Protein AF-A0A2S9XJJ0-F1 (afdb_monomer_lite)

Radius of gyration: 21.04 Å; chains: 1; bounding box: 59×45×60 Å

Structure (mmCIF, N/CA/C/O backbone):
data_AF-A0A2S9XJJ0-F1
#
_entry.id   AF-A0A2S9XJJ0-F1
#
loop_
_atom_site.group_PDB
_atom_site.id
_atom_site.type_symbol
_atom_site.label_atom_id
_atom_site.label_alt_id
_atom_site.label_comp_id
_atom_site.label_asym_id
_atom_site.label_entity_id
_atom_site.label_seq_id
_atom_site.pdbx_PDB_ins_code
_atom_site.Cartn_x
_atom_site.Cartn_y
_atom_site.Cartn_z
_atom_site.occupancy
_atom_site.B_iso_or_equiv
_atom_site.auth_seq_id
_atom_site.auth_comp_id
_atom_site.auth_asym_id
_atom_site.auth_atom_id
_atom_site.pdbx_PDB_model_num
ATOM 1 N N . MET A 1 1 ? -28.220 12.378 13.782 1.00 55.22 1 MET A N 1
ATOM 2 C CA . MET A 1 1 ? -27.230 12.550 12.705 1.00 55.22 1 MET A CA 1
ATOM 3 C C . MET A 1 1 ? -26.239 11.434 12.884 1.00 55.22 1 MET A C 1
ATOM 5 O O . MET A 1 1 ? -25.647 11.366 13.960 1.00 55.22 1 MET A O 1
ATOM 9 N N . ASP A 1 2 ? -26.144 10.544 11.904 1.00 62.94 2 ASP A N 1
ATOM 10 C CA . ASP A 1 2 ? -25.143 9.485 11.936 1.00 62.94 2 ASP A CA 1
ATOM 11 C C . ASP A 1 2 ? -23.745 10.112 11.888 1.00 62.94 2 ASP A C 1
ATOM 13 O O . ASP A 1 2 ? -23.554 11.139 11.226 1.00 62.94 2 ASP A O 1
ATOM 17 N N . PRO A 1 3 ? -22.780 9.586 12.660 1.00 75.25 3 PRO A N 1
ATOM 18 C CA . PRO A 1 3 ? -21.419 10.101 12.631 1.00 75.25 3 PRO A CA 1
ATOM 19 C C . PRO A 1 3 ? -20.841 9.961 11.217 1.00 75.25 3 PRO A C 1
ATOM 21 O O . PRO A 1 3 ? -21.074 8.952 10.552 1.00 75.25 3 PRO A O 1
ATOM 24 N N . SER A 1 4 ? -20.064 10.955 10.765 1.00 84.12 4 SER A N 1
ATOM 25 C CA . SER A 1 4 ? -19.348 10.844 9.488 1.00 84.12 4 SER A CA 1
ATOM 26 C C . SER A 1 4 ? -18.431 9.616 9.499 1.00 84.12 4 SER A C 1
ATOM 28 O O . SER A 1 4 ? -17.911 9.225 10.553 1.00 84.12 4 SER A O 1
ATOM 30 N N . ILE A 1 5 ? -18.192 9.012 8.332 1.00 82.00 5 ILE A N 1
ATOM 31 C CA . ILE A 1 5 ? -17.265 7.877 8.232 1.00 82.00 5 ILE A CA 1
ATOM 32 C C . ILE A 1 5 ? -15.858 8.267 8.700 1.00 82.00 5 ILE A C 1
ATOM 34 O O . ILE A 1 5 ? -15.231 7.514 9.434 1.00 82.00 5 ILE A O 1
ATOM 38 N N . THR A 1 6 ? -15.411 9.490 8.404 1.00 82.38 6 THR A N 1
ATOM 39 C CA . THR A 1 6 ? -14.119 10.019 8.860 1.00 82.38 6 THR A CA 1
ATOM 40 C C . THR A 1 6 ? -14.044 10.058 10.382 1.00 82.38 6 THR A C 1
ATOM 42 O O . THR A 1 6 ? -13.075 9.588 10.971 1.00 82.38 6 THR A O 1
ATOM 45 N N . SER A 1 7 ? -15.118 10.487 11.057 1.00 82.38 7 SER A N 1
ATOM 46 C CA . SER A 1 7 ? -15.201 10.414 12.517 1.00 82.38 7 SER A CA 1
ATOM 47 C C . SER A 1 7 ? -15.236 8.975 13.030 1.00 82.38 7 SER A C 1
ATOM 49 O O . SER A 1 7 ? -14.777 8.737 14.144 1.00 82.38 7 SER A O 1
ATOM 51 N N . THR A 1 8 ? -15.810 8.037 12.279 1.00 82.62 8 THR A N 1
ATOM 52 C CA . THR A 1 8 ? -15.882 6.620 12.664 1.00 82.62 8 THR A CA 1
ATOM 53 C C . THR A 1 8 ? -14.502 5.970 12.580 1.00 82.62 8 THR A C 1
ATOM 55 O O . THR A 1 8 ? -14.069 5.352 13.551 1.00 82.62 8 THR A O 1
ATOM 58 N N . VAL A 1 9 ? -13.768 6.207 11.489 1.00 81.19 9 VAL A N 1
ATOM 59 C CA . VAL A 1 9 ? -12.374 5.772 11.308 1.00 81.19 9 VAL A CA 1
ATOM 60 C C . VAL A 1 9 ? -11.488 6.356 12.408 1.00 81.19 9 VAL A C 1
ATOM 62 O O . VAL A 1 9 ? -10.835 5.610 13.134 1.00 81.19 9 VAL A O 1
ATOM 65 N N . VAL A 1 10 ? -11.540 7.674 12.622 1.00 83.19 10 VAL A N 1
ATOM 66 C CA . VAL A 1 10 ? -10.747 8.359 13.656 1.00 83.19 10 VAL A CA 1
ATOM 67 C C . VAL A 1 10 ? -11.062 7.843 15.067 1.00 83.19 10 VAL A C 1
ATOM 69 O O . VAL A 1 10 ? -10.158 7.698 15.883 1.00 83.19 10 VAL A O 1
ATOM 72 N N . ARG A 1 11 ? -12.323 7.504 15.371 1.00 82.81 11 ARG A N 1
ATOM 73 C CA . ARG A 1 11 ? -12.711 6.909 16.667 1.00 82.81 11 ARG A CA 1
ATOM 74 C C . ARG A 1 11 ? -12.303 5.446 16.818 1.00 82.81 11 ARG A C 1
ATOM 76 O O . ARG A 1 11 ? -12.185 4.962 17.944 1.00 82.81 11 ARG A O 1
ATOM 83 N N . ALA A 1 12 ? -12.139 4.721 15.715 1.00 79.19 12 ALA A N 1
ATOM 84 C CA . ALA A 1 12 ? -11.646 3.352 15.755 1.00 79.19 12 ALA A CA 1
ATOM 85 C C . ALA A 1 12 ? -10.157 3.312 16.127 1.00 79.19 12 ALA A C 1
ATOM 87 O O . ALA A 1 12 ? -9.719 2.358 16.781 1.00 79.19 12 ALA A O 1
ATOM 88 N N . LEU A 1 13 ? -9.410 4.371 15.790 1.00 77.44 13 LEU A N 1
ATOM 89 C CA . LEU A 1 13 ? -8.013 4.523 16.175 1.00 77.44 13 LEU A CA 1
ATOM 90 C C . LEU A 1 13 ? -7.843 4.514 17.704 1.00 77.44 13 LEU A C 1
ATOM 92 O O . LEU A 1 13 ? -8.752 4.853 18.467 1.00 77.44 13 LEU A O 1
ATOM 96 N N . PRO A 1 14 ? -6.676 4.077 18.193 1.00 66.44 14 PRO A N 1
ATOM 97 C CA . PRO A 1 14 ? -6.354 4.107 19.612 1.00 66.44 14 PRO A CA 1
ATOM 98 C C . PRO A 1 14 ? -6.180 5.556 20.088 1.00 66.44 14 PRO A C 1
ATOM 100 O O . PRO A 1 14 ? -5.072 6.085 20.124 1.00 66.44 14 PRO A O 1
ATOM 103 N N . THR A 1 15 ? -7.270 6.211 20.474 1.00 65.69 15 THR A N 1
ATOM 104 C CA . THR A 1 15 ? -7.207 7.479 21.205 1.00 65.69 15 THR A CA 1
ATOM 105 C C . THR A 1 15 ? -6.886 7.223 22.679 1.00 65.69 15 THR A C 1
ATOM 107 O O . THR A 1 15 ? -7.148 6.142 23.206 1.00 65.69 15 THR A O 1
ATOM 110 N N . GLN A 1 16 ? -6.269 8.210 23.335 1.00 54.41 16 GLN A N 1
ATOM 111 C CA . GLN A 1 16 ? -5.606 8.141 24.649 1.00 54.41 16 GLN A CA 1
ATOM 112 C C . GLN A 1 16 ? -6.505 7.836 25.869 1.00 54.41 16 GLN A C 1
ATOM 114 O O . GLN A 1 16 ? -6.141 8.183 26.994 1.00 54.41 16 GLN A O 1
ATOM 119 N N . ASP A 1 17 ? -7.651 7.176 25.706 1.00 54.59 17 ASP A N 1
ATOM 120 C CA . ASP A 1 17 ? -8.543 6.819 26.811 1.00 54.59 17 ASP A CA 1
ATOM 121 C C . ASP A 1 17 ? -7.920 5.695 27.664 1.00 54.59 17 ASP A C 1
ATOM 123 O O . ASP A 1 17 ? -8.281 4.523 27.576 1.00 54.59 17 ASP A O 1
ATOM 127 N N . GLY A 1 18 ? -6.934 6.055 28.493 1.00 53.16 18 GLY A N 1
ATOM 128 C CA . GLY A 1 18 ? -6.422 5.234 29.592 1.00 53.16 18 GLY A CA 1
ATOM 129 C C . GLY A 1 18 ? -4.906 5.035 29.667 1.00 53.16 18 GLY A C 1
ATOM 130 O O . GLY A 1 18 ? -4.438 4.520 30.682 1.00 53.16 18 GLY A O 1
ATOM 131 N N . VAL A 1 19 ? -4.119 5.441 28.664 1.00 52.94 19 VAL A N 1
ATOM 132 C CA . VAL A 1 19 ? -2.650 5.294 28.686 1.00 52.94 19 VAL A CA 1
ATOM 133 C C . VAL A 1 19 ? -1.990 6.608 28.271 1.00 52.94 19 VAL A C 1
ATOM 135 O O . VAL A 1 19 ? -2.164 7.069 27.148 1.00 52.94 19 VAL A O 1
ATOM 138 N N . ASP A 1 20 ? -1.228 7.201 29.193 1.00 49.78 20 ASP A N 1
ATOM 139 C CA . ASP A 1 20 ? -0.466 8.438 28.989 1.00 49.78 20 ASP A CA 1
ATOM 140 C C . ASP A 1 20 ? 0.668 8.186 27.974 1.00 49.78 20 ASP A C 1
ATOM 142 O O . ASP A 1 20 ? 1.709 7.606 28.302 1.00 49.78 20 ASP A O 1
ATOM 146 N N . LEU A 1 21 ? 0.412 8.519 26.705 1.00 50.38 21 LEU A N 1
ATOM 147 C CA . LEU A 1 21 ? 1.302 8.269 25.562 1.00 50.38 21 LEU A CA 1
ATOM 148 C C . LEU A 1 21 ? 2.054 9.532 25.101 1.00 50.38 21 LEU A C 1
ATOM 150 O O . LEU A 1 21 ? 2.675 9.520 24.041 1.00 50.38 21 LEU A O 1
ATOM 154 N N . GLY A 1 22 ? 2.047 10.605 25.899 1.00 55.91 22 GLY A N 1
ATOM 155 C CA . GLY A 1 22 ? 2.640 11.895 25.532 1.00 55.91 22 GLY A CA 1
ATOM 156 C C . GLY A 1 22 ? 1.607 12.883 24.970 1.00 55.91 22 GLY A C 1
ATOM 157 O O . GLY A 1 22 ? 0.408 12.643 25.116 1.00 55.91 22 GLY A O 1
ATOM 158 N N . PRO A 1 23 ? 2.033 14.019 24.381 1.00 54.19 23 PRO A N 1
ATOM 159 C CA . PRO A 1 23 ? 1.109 15.028 23.861 1.00 54.19 23 PRO A CA 1
ATOM 160 C C . PRO A 1 23 ? 0.155 14.377 22.856 1.00 54.19 23 PRO A C 1
ATOM 162 O O . PRO A 1 23 ? 0.606 13.689 21.943 1.00 54.19 23 PRO A O 1
ATOM 165 N N . GLY A 1 24 ? -1.152 14.534 23.091 1.00 57.81 24 GLY A N 1
ATOM 166 C CA . GLY A 1 24 ? -2.202 13.922 22.282 1.00 57.81 24 GLY A CA 1
ATOM 167 C C . GLY A 1 24 ? -1.959 14.166 20.800 1.00 57.81 24 GLY A C 1
ATOM 168 O O . GLY A 1 24 ? -1.762 15.308 20.392 1.00 57.81 24 GLY A O 1
ATOM 169 N N . VAL A 1 25 ? -1.929 13.086 20.018 1.00 65.44 25 VAL A N 1
ATOM 170 C CA . VAL A 1 25 ? -1.905 13.180 18.558 1.00 65.44 25 VAL A CA 1
ATOM 171 C C . VAL A 1 25 ? -3.193 13.885 18.156 1.00 65.44 25 VAL A C 1
ATOM 173 O O . VAL A 1 25 ? -4.282 13.380 18.439 1.00 65.44 25 VAL A O 1
ATOM 176 N N . ASP A 1 26 ? -3.066 15.072 17.574 1.00 75.06 26 ASP A N 1
ATOM 177 C CA . ASP A 1 26 ? -4.207 15.782 17.019 1.00 75.06 26 ASP A CA 1
ATOM 178 C C . ASP A 1 26 ? -4.667 15.032 15.768 1.00 75.06 26 ASP A C 1
ATOM 180 O O . ASP A 1 26 ? -3.933 14.921 14.791 1.00 75.06 26 ASP A O 1
ATOM 184 N N . LEU A 1 27 ? -5.866 14.452 15.831 1.00 84.88 27 LEU A N 1
ATOM 185 C CA . LEU A 1 27 ? -6.451 13.698 14.723 1.00 84.88 27 LEU A CA 1
ATOM 186 C C . LEU A 1 27 ? -7.314 14.586 13.813 1.00 84.88 27 LEU A C 1
ATOM 188 O O . LEU A 1 27 ? -7.976 14.059 12.921 1.00 84.88 27 LEU A O 1
ATOM 192 N N . ALA A 1 28 ? -7.345 15.906 14.038 1.00 87.94 28 ALA A N 1
ATOM 193 C CA . ALA A 1 28 ? -8.049 16.840 13.163 1.00 87.94 28 ALA A CA 1
ATOM 194 C C . ALA A 1 28 ? -7.438 16.866 11.754 1.00 87.94 28 ALA A C 1
ATOM 196 O O . ALA A 1 28 ? -8.179 16.774 10.785 1.00 87.94 28 ALA A O 1
ATOM 197 N N . GLU A 1 29 ? -6.107 16.886 11.651 1.00 88.62 29 GLU A N 1
ATOM 198 C CA . GLU A 1 29 ? -5.389 16.850 10.369 1.00 88.62 29 GLU A CA 1
ATOM 199 C C . GLU A 1 29 ? -5.726 15.579 9.577 1.00 88.62 29 GLU A C 1
ATOM 201 O O . GLU A 1 29 ? -6.213 15.663 8.456 1.00 88.62 29 GLU A O 1
ATOM 206 N N . LEU A 1 30 ? -5.634 14.406 10.218 1.00 89.56 30 LEU A N 1
ATOM 207 C CA . LEU A 1 30 ? -6.030 13.133 9.605 1.00 89.56 30 LEU A CA 1
ATOM 208 C C . LEU A 1 30 ? -7.500 13.127 9.162 1.00 89.56 30 LEU A C 1
ATOM 210 O O . LEU A 1 30 ? -7.857 12.533 8.146 1.00 89.56 30 LEU A O 1
ATOM 214 N N . LYS A 1 31 ? -8.390 13.748 9.943 1.00 91.00 31 LYS A N 1
ATOM 215 C CA . LYS A 1 31 ? -9.805 13.841 9.579 1.00 91.00 31 LYS A CA 1
ATOM 216 C C . LYS A 1 31 ? -9.982 14.662 8.301 1.00 91.00 31 LYS A C 1
ATOM 218 O O . LYS A 1 31 ? -10.757 14.244 7.445 1.00 91.00 31 LYS A O 1
ATOM 223 N N . ASP A 1 32 ? -9.294 15.793 8.197 1.00 92.31 32 ASP A N 1
ATOM 224 C CA . ASP A 1 32 ? -9.368 16.686 7.043 1.00 92.31 32 ASP A CA 1
ATOM 225 C C . ASP A 1 32 ? -8.759 16.025 5.793 1.00 92.31 32 ASP A C 1
ATOM 227 O O . ASP A 1 32 ? -9.371 16.071 4.726 1.00 92.31 32 ASP A O 1
ATOM 231 N N . GLU A 1 33 ? -7.630 15.320 5.932 1.00 93.44 33 GLU A N 1
ATOM 232 C CA . GLU A 1 33 ? -7.026 14.506 4.864 1.00 93.44 33 GLU A CA 1
ATOM 233 C C . GLU A 1 33 ? -7.997 13.436 4.347 1.00 93.44 33 GLU A C 1
ATOM 235 O O . GLU A 1 33 ? -8.258 13.351 3.147 1.00 93.44 33 GLU A O 1
ATOM 240 N N . LEU A 1 34 ? -8.611 12.659 5.249 1.00 95.06 34 LEU A N 1
ATOM 241 C CA . LEU A 1 34 ? -9.586 11.631 4.869 1.00 95.06 34 LEU A CA 1
ATOM 242 C C . LEU A 1 34 ? -10.828 12.220 4.183 1.00 95.06 34 LEU A C 1
ATOM 244 O O . LEU A 1 34 ? -11.434 11.552 3.347 1.00 95.06 34 LEU A O 1
ATOM 248 N N . GLU A 1 35 ? -11.228 13.449 4.521 1.00 94.25 35 GLU A N 1
ATOM 249 C CA . GLU A 1 35 ? -12.311 14.147 3.820 1.00 94.25 35 GLU A CA 1
ATOM 250 C C . GLU A 1 35 ? -11.906 14.528 2.388 1.00 94.25 35 GLU A C 1
ATOM 252 O O . GLU A 1 35 ? -12.707 14.330 1.474 1.00 94.25 35 GLU A O 1
ATOM 257 N N . GLN A 1 36 ? -10.676 15.002 2.159 1.00 96.31 36 GLN A N 1
ATOM 258 C CA . GLN A 1 36 ? -10.186 15.287 0.802 1.00 96.31 36 GLN A CA 1
ATOM 259 C C . GLN A 1 36 ? -10.060 14.014 -0.043 1.00 96.31 36 GLN A C 1
ATOM 261 O O . GLN A 1 36 ? -10.536 13.971 -1.177 1.00 96.31 36 GLN A O 1
ATOM 266 N N . VAL A 1 37 ? -9.509 12.950 0.541 1.00 97.06 37 VAL A N 1
ATOM 267 C CA . VAL A 1 37 ? -9.416 11.621 -0.079 1.00 97.06 37 VAL A CA 1
ATOM 268 C C . VAL A 1 37 ? -10.806 11.094 -0.462 1.00 97.06 37 VAL A C 1
ATOM 270 O O . VAL A 1 37 ? -10.999 10.594 -1.568 1.00 97.06 37 VAL A O 1
ATOM 273 N N . ALA A 1 38 ? -11.808 11.260 0.408 1.00 95.12 38 ALA A N 1
ATOM 274 C CA . ALA A 1 38 ? -13.189 10.875 0.113 1.00 95.12 38 ALA A CA 1
ATOM 275 C C . ALA A 1 38 ? -13.789 11.658 -1.068 1.00 95.12 38 ALA A C 1
ATOM 277 O O . ALA A 1 38 ? -14.522 11.087 -1.878 1.00 95.12 38 ALA A O 1
ATOM 278 N N . ILE A 1 39 ? -13.490 12.959 -1.166 1.00 95.31 39 ILE A N 1
ATOM 279 C CA . ILE A 1 39 ? -13.951 13.819 -2.264 1.00 95.31 39 ILE A CA 1
ATOM 280 C C . ILE A 1 39 ? -13.359 13.349 -3.595 1.00 95.31 39 ILE A C 1
ATOM 282 O O . ILE A 1 39 ? -14.099 13.212 -4.568 1.00 95.31 39 ILE A O 1
ATOM 286 N N . GLU A 1 40 ? -12.056 13.068 -3.645 1.00 97.75 40 GLU A N 1
ATOM 287 C CA . GLU A 1 40 ? -11.413 12.596 -4.874 1.00 97.75 40 GLU A CA 1
ATOM 288 C C . GLU A 1 40 ? -11.847 11.178 -5.261 1.00 97.75 40 GLU A C 1
ATOM 290 O O . GLU A 1 40 ? -12.091 10.927 -6.441 1.00 97.75 40 GLU A O 1
ATOM 295 N N . ALA A 1 41 ? -12.035 10.272 -4.292 1.00 96.88 41 ALA A N 1
ATOM 296 C CA . ALA A 1 41 ? -12.596 8.942 -4.548 1.00 96.88 41 ALA A CA 1
ATOM 297 C C . ALA A 1 41 ? -13.997 9.037 -5.176 1.00 96.88 41 ALA A C 1
ATOM 299 O O . ALA A 1 41 ? -14.303 8.338 -6.146 1.00 96.88 41 ALA A O 1
ATOM 300 N N . LEU A 1 42 ? -14.840 9.942 -4.662 1.00 94.44 42 LEU A N 1
ATOM 301 C CA . LEU A 1 42 ? -16.160 10.192 -5.231 1.00 94.44 42 LEU A CA 1
ATOM 302 C C . LEU A 1 42 ? -16.070 10.806 -6.638 1.00 94.44 42 LEU A C 1
ATOM 304 O O . LEU A 1 42 ? -16.801 10.371 -7.525 1.00 94.44 42 LEU A O 1
ATOM 308 N N . ASP A 1 43 ? -15.173 11.770 -6.876 1.00 95.31 43 ASP A N 1
ATOM 309 C CA . ASP A 1 43 ? -14.981 12.369 -8.208 1.00 95.31 43 ASP A CA 1
ATOM 310 C C . ASP A 1 43 ? -14.501 11.331 -9.239 1.00 95.31 43 ASP A C 1
ATOM 312 O O . ASP A 1 43 ? -15.042 11.259 -10.346 1.00 95.31 43 ASP A O 1
ATOM 316 N N . ALA A 1 44 ? -13.548 10.468 -8.874 1.00 96.12 44 ALA A N 1
ATOM 317 C CA . ALA A 1 44 ? -13.093 9.362 -9.718 1.00 96.12 44 ALA A CA 1
ATOM 318 C C . ALA A 1 44 ? -14.254 8.435 -10.101 1.00 96.12 44 ALA A C 1
ATOM 320 O O . ALA A 1 44 ? -14.495 8.182 -11.288 1.00 96.12 44 ALA A O 1
ATOM 321 N N . ARG A 1 45 ? -15.050 8.030 -9.107 1.00 92.81 45 ARG A N 1
ATOM 322 C CA . ARG A 1 45 ? -16.243 7.206 -9.301 1.00 92.81 45 ARG A CA 1
ATOM 323 C C . ARG A 1 45 ? -17.282 7.877 -10.202 1.00 92.81 45 ARG A C 1
ATOM 325 O O . ARG A 1 45 ? -17.782 7.242 -11.128 1.00 92.81 45 ARG A O 1
ATOM 332 N N . MET A 1 46 ? -17.593 9.157 -9.985 1.00 92.19 46 MET A N 1
ATOM 333 C CA . MET A 1 46 ? -18.540 9.917 -10.820 1.00 92.19 46 MET A CA 1
ATOM 334 C C . MET A 1 46 ? -18.078 10.027 -12.280 1.00 92.19 46 MET A C 1
ATOM 336 O O . MET A 1 46 ? -18.902 10.139 -13.190 1.00 92.19 46 MET A O 1
ATOM 340 N N . ARG A 1 47 ? -16.765 9.966 -12.520 1.00 94.88 47 ARG A N 1
ATOM 341 C CA . ARG A 1 47 ? -16.158 9.941 -13.858 1.00 94.88 47 ARG A CA 1
ATOM 342 C C . ARG A 1 47 ? -16.050 8.537 -14.456 1.00 94.88 47 ARG A C 1
ATOM 344 O O . ARG A 1 47 ? -15.593 8.416 -15.592 1.00 94.88 47 ARG A O 1
ATOM 351 N N . GLY A 1 48 ? -16.456 7.499 -13.724 1.00 94.25 48 GLY A N 1
ATOM 352 C CA . GLY A 1 48 ? -16.317 6.102 -14.135 1.00 94.25 48 GLY A CA 1
ATOM 353 C C . GLY A 1 48 ? -14.863 5.629 -14.189 1.00 94.25 48 GLY A C 1
ATOM 354 O O . GLY A 1 48 ? -14.544 4.748 -14.984 1.00 94.25 48 GLY A O 1
ATOM 355 N N . VAL A 1 49 ? -13.976 6.243 -13.400 1.00 97.19 49 VAL A N 1
ATOM 356 C CA . VAL A 1 49 ? -12.592 5.794 -13.218 1.00 97.19 49 VAL A CA 1
ATOM 357 C C . VAL A 1 49 ? -12.573 4.822 -12.041 1.00 97.19 49 VAL A C 1
ATOM 359 O O . VAL A 1 49 ? -13.055 5.156 -10.960 1.00 97.19 49 VAL A O 1
ATOM 362 N N . SER A 1 50 ? -12.050 3.618 -12.261 1.00 97.06 50 SER A N 1
ATOM 363 C CA . SER A 1 50 ? -11.896 2.607 -11.216 1.00 97.06 50 SER A CA 1
ATOM 364 C C . SER A 1 50 ? -10.847 3.033 -10.184 1.00 97.06 50 SER A C 1
ATOM 366 O O . SER A 1 50 ? -9.939 3.805 -10.503 1.00 97.06 50 SER A O 1
ATOM 368 N N . LEU A 1 51 ? -10.965 2.560 -8.938 1.00 97.88 51 LEU A N 1
ATOM 369 C CA . LEU A 1 51 ? -10.062 2.994 -7.865 1.00 97.88 51 LEU A CA 1
ATOM 370 C C . LEU A 1 51 ? -8.608 2.575 -8.110 1.00 97.88 51 LEU A C 1
ATOM 372 O O . LEU A 1 51 ? -7.718 3.384 -7.866 1.00 97.88 51 LEU A O 1
ATOM 376 N N . ASP A 1 52 ? -8.366 1.387 -8.674 1.00 98.31 52 ASP A N 1
ATOM 377 C CA . ASP A 1 52 ? -7.024 0.945 -9.080 1.00 98.31 52 ASP A CA 1
ATOM 378 C C . ASP A 1 52 ? -6.380 1.882 -10.109 1.00 98.31 52 ASP A C 1
ATOM 380 O O . ASP A 1 52 ? -5.174 2.076 -10.079 1.00 98.31 52 ASP A O 1
ATOM 384 N N . ALA A 1 53 ? -7.157 2.512 -10.993 1.00 98.38 53 ALA A N 1
ATOM 385 C CA . ALA A 1 53 ? -6.637 3.503 -11.929 1.00 98.38 53 ALA A CA 1
ATOM 386 C C . ALA A 1 53 ? -6.498 4.892 -11.285 1.00 98.38 53 ALA A C 1
ATOM 388 O O . ALA A 1 53 ? -5.528 5.604 -11.550 1.00 98.38 53 ALA A O 1
ATOM 389 N N . ALA A 1 54 ? -7.460 5.285 -10.446 1.00 98.38 54 ALA A N 1
ATOM 390 C CA . ALA A 1 54 ? -7.527 6.613 -9.840 1.00 98.38 54 ALA A CA 1
ATOM 391 C C . ALA A 1 54 ? -6.345 6.899 -8.902 1.00 98.38 54 ALA A C 1
ATOM 393 O O . ALA A 1 54 ? -5.819 8.008 -8.914 1.00 98.38 54 ALA A O 1
ATOM 394 N N . VAL A 1 55 ? -5.882 5.898 -8.147 1.00 98.12 55 VAL A N 1
ATOM 395 C CA . VAL A 1 55 ? -4.733 6.027 -7.228 1.00 98.12 55 VAL A CA 1
ATOM 396 C C . VAL A 1 55 ? -3.378 6.209 -7.927 1.00 98.12 55 VAL A C 1
ATOM 398 O O . VAL A 1 55 ? -2.383 6.467 -7.259 1.00 98.12 55 VAL A O 1
ATOM 401 N N . HIS A 1 56 ? -3.326 6.114 -9.262 1.00 97.38 56 HIS A N 1
ATOM 402 C CA . HIS A 1 56 ? -2.131 6.379 -10.082 1.00 97.38 56 HIS A CA 1
ATOM 403 C C . HIS A 1 56 ? -2.292 7.591 -11.009 1.00 97.38 56 HIS A C 1
ATOM 405 O O . HIS A 1 56 ? -1.434 7.843 -11.859 1.00 97.38 56 HIS A O 1
ATOM 411 N N . ASP A 1 57 ? -3.403 8.317 -10.907 1.00 97.69 57 ASP A N 1
ATOM 412 C CA . ASP A 1 57 ? -3.754 9.393 -11.825 1.00 97.69 57 ASP A CA 1
ATOM 413 C C . ASP A 1 57 ? -3.513 10.757 -11.172 1.00 97.69 57 ASP A C 1
ATOM 415 O O . ASP A 1 57 ? -4.131 11.106 -10.171 1.00 97.69 57 ASP A O 1
ATOM 419 N N . GLU A 1 58 ? -2.646 11.569 -11.782 1.00 96.25 58 GLU A N 1
ATOM 420 C CA . GLU A 1 58 ? -2.268 12.908 -11.297 1.00 96.25 58 GLU A CA 1
ATOM 421 C C . GLU A 1 58 ? -3.459 13.876 -11.150 1.00 96.25 58 GLU A C 1
ATOM 423 O O . GLU A 1 58 ? -3.331 14.933 -10.531 1.00 96.25 58 GLU A O 1
ATOM 428 N N . ARG A 1 59 ? -4.627 13.543 -11.719 1.00 97.88 59 ARG A N 1
ATOM 429 C CA . ARG A 1 59 ? -5.878 14.285 -11.508 1.00 97.88 59 ARG A CA 1
ATOM 430 C C . ARG A 1 59 ? -6.447 14.118 -10.094 1.00 97.88 59 ARG A C 1
ATOM 432 O O . ARG A 1 59 ? -7.256 14.959 -9.710 1.00 97.88 59 ARG A O 1
ATOM 439 N N . PHE A 1 60 ? -6.037 13.081 -9.361 1.00 98.00 60 PHE A N 1
ATOM 440 C CA . PHE A 1 60 ? -6.462 12.766 -7.993 1.00 98.00 60 PHE A CA 1
ATOM 441 C C . PHE A 1 60 ? -5.244 12.712 -7.046 1.00 98.00 60 PHE A C 1
ATOM 443 O O . PHE A 1 60 ? -4.858 11.645 -6.562 1.00 98.00 60 PHE A O 1
ATOM 450 N N . PRO A 1 61 ? -4.567 13.851 -6.812 1.00 97.00 61 PRO A N 1
ATOM 451 C CA . PRO A 1 61 ? -3.318 13.884 -6.056 1.00 97.00 61 PRO A CA 1
ATOM 452 C C . PRO A 1 61 ? -3.457 13.404 -4.605 1.00 97.00 61 PRO A C 1
ATOM 454 O O . PRO A 1 61 ? -2.510 12.819 -4.087 1.00 97.00 61 PRO A O 1
ATOM 457 N N . GLN A 1 62 ? -4.602 13.617 -3.949 1.00 97.31 62 GLN A N 1
ATOM 458 C CA . GLN A 1 62 ? -4.820 13.140 -2.579 1.00 97.31 62 GLN A CA 1
ATOM 459 C C . GLN A 1 62 ? -4.972 11.617 -2.542 1.00 97.31 62 GLN A C 1
ATOM 461 O O . GLN A 1 62 ? -4.472 10.983 -1.616 1.00 97.31 62 GLN A O 1
ATOM 466 N N . LEU A 1 63 ? -5.604 11.012 -3.557 1.00 97.94 63 LEU A N 1
ATOM 467 C CA . LEU A 1 63 ? -5.638 9.550 -3.693 1.00 97.94 63 LEU A CA 1
ATOM 468 C C . LEU A 1 63 ? -4.242 8.971 -3.913 1.00 97.94 63 LEU A C 1
ATOM 470 O O . LEU A 1 63 ? -3.885 8.008 -3.238 1.00 97.94 63 LEU A O 1
ATOM 474 N N . VAL A 1 64 ? -3.460 9.567 -4.819 1.00 97.31 64 VAL A N 1
ATOM 475 C CA . VAL A 1 64 ? -2.078 9.142 -5.095 1.00 97.31 64 VAL A CA 1
ATOM 476 C C . VAL A 1 64 ? -1.239 9.211 -3.819 1.00 97.31 64 VAL A C 1
ATOM 478 O O . VAL A 1 64 ? -0.624 8.221 -3.423 1.00 97.31 64 VAL A O 1
ATOM 481 N N . GLU A 1 65 ? -1.257 10.352 -3.127 1.00 96.00 65 GLU A N 1
ATOM 482 C CA . GLU A 1 65 ? -0.490 10.554 -1.895 1.00 96.00 65 GLU A CA 1
ATOM 483 C C . GLU A 1 65 ? -0.914 9.579 -0.790 1.00 96.00 65 GLU A C 1
ATOM 485 O O . GLU A 1 65 ? -0.064 8.966 -0.141 1.00 96.00 65 GLU A O 1
ATOM 490 N N . PHE A 1 66 ? -2.219 9.378 -0.599 1.00 96.75 66 PHE A N 1
ATOM 491 C CA . PHE A 1 66 ? -2.742 8.445 0.396 1.00 96.75 66 PHE A CA 1
ATOM 492 C C . PHE A 1 66 ? -2.333 6.995 0.096 1.00 96.75 66 PHE A C 1
ATOM 494 O O . PHE A 1 66 ? -1.822 6.294 0.975 1.00 96.75 66 PHE A O 1
ATOM 501 N N . HIS A 1 67 ? -2.499 6.556 -1.151 1.00 97.44 67 HIS A N 1
ATOM 502 C CA . HIS A 1 67 ? -2.165 5.210 -1.616 1.00 97.44 67 HIS A CA 1
ATOM 503 C C . HIS A 1 67 ? -0.669 4.890 -1.471 1.00 97.44 67 HIS A C 1
ATOM 505 O O . HIS A 1 67 ? -0.278 3.834 -0.950 1.00 97.44 67 HIS A O 1
ATOM 511 N N . GLU A 1 68 ? 0.189 5.827 -1.882 1.00 96.06 68 GLU A N 1
ATOM 512 C CA . GLU A 1 68 ? 1.638 5.721 -1.728 1.00 96.06 68 GLU A CA 1
ATOM 513 C C . GLU A 1 68 ? 2.074 5.825 -0.260 1.00 96.06 68 GLU A C 1
ATOM 515 O O . GLU A 1 68 ? 2.980 5.108 0.179 1.00 96.06 68 GLU A O 1
ATOM 520 N N . GLY A 1 69 ? 1.406 6.672 0.523 1.00 96.06 69 GLY A N 1
ATOM 521 C CA . GLY A 1 69 ? 1.644 6.842 1.951 1.00 96.06 69 GLY A CA 1
ATOM 522 C C . GLY A 1 69 ? 1.358 5.567 2.743 1.00 96.06 69 GLY A C 1
ATOM 523 O O . GLY A 1 69 ? 2.177 5.164 3.573 1.00 96.06 69 GLY A O 1
ATOM 524 N N . LEU A 1 70 ? 0.253 4.873 2.448 1.00 96.50 70 LEU A N 1
ATOM 525 C CA . LEU A 1 70 ? -0.073 3.576 3.052 1.00 96.50 70 LEU A CA 1
ATOM 526 C C . LEU A 1 70 ? 0.945 2.495 2.677 1.00 96.50 70 LEU A C 1
ATOM 528 O O . LEU A 1 70 ? 1.390 1.730 3.542 1.00 96.50 70 LEU A O 1
ATOM 532 N N . ARG A 1 71 ? 1.367 2.465 1.408 1.00 96.06 71 ARG A N 1
ATOM 533 C CA . ARG A 1 71 ? 2.452 1.597 0.932 1.00 96.06 71 ARG A CA 1
ATOM 534 C C . ARG A 1 71 ? 3.732 1.851 1.723 1.00 96.06 71 ARG A C 1
ATOM 536 O O . ARG A 1 71 ? 4.360 0.910 2.211 1.00 96.06 71 ARG A O 1
ATOM 543 N N . ASP A 1 72 ? 4.128 3.110 1.875 1.00 96.94 72 ASP A N 1
ATOM 544 C CA . ASP A 1 72 ? 5.345 3.485 2.593 1.00 96.94 72 ASP A CA 1
ATOM 545 C C . ASP A 1 72 ? 5.263 3.206 4.089 1.00 96.94 72 ASP A C 1
ATOM 547 O O . ASP A 1 72 ? 6.248 2.746 4.675 1.00 96.94 72 ASP A O 1
ATOM 551 N N . ALA A 1 73 ? 4.089 3.381 4.698 1.00 95.50 73 ALA A N 1
ATOM 552 C CA . ALA A 1 73 ? 3.845 3.062 6.099 1.00 95.50 73 ALA A CA 1
ATOM 553 C C . ALA A 1 73 ? 4.161 1.592 6.436 1.00 95.50 73 ALA A C 1
ATOM 555 O O . ALA A 1 73 ? 4.618 1.309 7.548 1.00 95.50 73 ALA A O 1
ATOM 556 N N . LEU A 1 74 ? 4.026 0.660 5.479 1.00 96.19 74 LEU A N 1
ATOM 557 C CA . LEU A 1 74 ? 4.460 -0.731 5.666 1.00 96.19 74 LEU A CA 1
ATOM 558 C C . LEU A 1 74 ? 5.967 -0.854 5.931 1.00 96.19 74 LEU A C 1
ATOM 560 O O . LEU A 1 74 ? 6.390 -1.763 6.646 1.00 96.19 74 LEU A O 1
ATOM 564 N N . LEU A 1 75 ? 6.780 0.042 5.370 1.00 96.56 75 LEU A N 1
ATOM 565 C CA . LEU A 1 75 ? 8.246 0.004 5.421 1.00 96.56 75 LEU A CA 1
ATOM 566 C C . LEU A 1 75 ? 8.843 0.980 6.450 1.00 96.56 75 LEU A C 1
ATOM 568 O O . LEU A 1 75 ? 10.056 0.955 6.697 1.00 96.56 75 LEU A O 1
ATOM 572 N N . VAL A 1 76 ? 8.014 1.816 7.083 1.00 96.50 76 VAL A N 1
ATOM 573 C CA . VAL A 1 76 ? 8.429 2.688 8.189 1.00 96.50 76 VAL A CA 1
ATOM 574 C C . VAL A 1 76 ? 8.802 1.846 9.411 1.00 96.50 76 VAL A C 1
ATOM 576 O O . VAL A 1 76 ? 8.061 0.970 9.853 1.00 96.50 76 VAL A O 1
ATOM 579 N N . GLU A 1 77 ? 9.961 2.141 10.005 1.00 95.69 77 GLU A N 1
ATOM 580 C CA . GLU A 1 77 ? 10.360 1.547 11.282 1.00 95.69 77 GLU A CA 1
ATOM 581 C C . GLU A 1 77 ? 9.372 1.914 12.390 1.00 95.69 77 GLU A C 1
ATOM 583 O O . GLU A 1 77 ? 9.196 3.093 12.700 1.00 95.69 77 GLU A O 1
ATOM 588 N N . ILE A 1 78 ? 8.829 0.913 13.080 1.00 93.56 78 ILE A N 1
ATOM 589 C CA . ILE A 1 78 ? 7.850 1.151 14.139 1.00 93.56 78 ILE A CA 1
ATOM 590 C C . ILE A 1 78 ? 8.532 1.884 15.312 1.00 93.56 78 ILE A C 1
ATOM 592 O O . ILE A 1 78 ? 9.494 1.354 15.904 1.00 93.56 78 ILE A O 1
ATOM 596 N N . PRO A 1 79 ? 8.048 3.088 15.690 1.00 91.44 79 PRO A N 1
ATOM 597 C CA . PRO A 1 79 ? 8.503 3.803 16.878 1.00 91.44 79 PRO A CA 1
ATOM 598 C C . PRO A 1 79 ? 8.444 2.911 18.119 1.00 91.44 79 PRO A C 1
ATOM 600 O O . PRO A 1 79 ? 7.528 2.105 18.270 1.00 91.44 79 PRO A O 1
ATOM 603 N N . ARG A 1 80 ? 9.422 3.031 19.026 1.00 87.69 80 ARG A N 1
ATOM 604 C CA . ARG A 1 80 ? 9.510 2.128 20.197 1.00 87.69 80 ARG A CA 1
ATOM 605 C C . ARG A 1 80 ? 8.270 2.230 21.081 1.00 87.69 80 ARG A C 1
ATOM 607 O O . ARG A 1 80 ? 7.878 1.262 21.719 1.00 87.69 80 ARG A O 1
ATOM 614 N N . GLU A 1 81 ? 7.677 3.409 21.081 1.00 82.88 81 GLU A N 1
ATOM 615 C CA . GLU A 1 81 ? 6.494 3.814 21.814 1.00 82.88 81 GLU A CA 1
ATOM 616 C C . GLU A 1 81 ? 5.240 3.092 21.296 1.00 82.88 81 GLU A C 1
ATOM 618 O O . GLU A 1 81 ? 4.353 2.777 22.085 1.00 82.88 81 GLU A O 1
ATOM 623 N N . LEU A 1 82 ? 5.203 2.758 20.000 1.00 86.19 82 LEU A N 1
ATOM 624 C CA . LEU A 1 82 ? 4.077 2.084 19.346 1.00 86.19 82 LEU A CA 1
ATOM 625 C C . LEU A 1 82 ? 4.215 0.556 19.318 1.00 86.19 82 LEU A C 1
ATOM 627 O O . LEU A 1 82 ? 3.222 -0.143 19.136 1.00 86.19 82 LEU A O 1
ATOM 631 N N . GLN A 1 83 ? 5.412 0.006 19.546 1.00 87.62 83 GLN A N 1
ATOM 632 C CA . GLN A 1 83 ? 5.632 -1.448 19.525 1.00 87.62 83 GLN A CA 1
ATOM 633 C C . GLN A 1 83 ? 4.716 -2.233 20.480 1.00 87.62 83 GLN A C 1
ATOM 635 O O . GLN A 1 83 ? 4.186 -3.254 20.048 1.00 87.62 83 GLN A O 1
ATOM 640 N N . PRO A 1 84 ? 4.458 -1.793 21.731 1.00 82.00 84 PRO A N 1
ATOM 641 C CA . PRO A 1 84 ? 3.526 -2.497 22.609 1.00 82.00 84 PRO A CA 1
ATOM 642 C C . PRO A 1 84 ? 2.100 -2.547 22.054 1.00 82.00 84 PRO A C 1
ATOM 644 O O . PRO A 1 84 ? 1.402 -3.527 22.281 1.00 82.00 84 PRO A O 1
ATOM 647 N N . TRP A 1 85 ? 1.679 -1.513 21.321 1.00 79.94 85 TRP A N 1
ATOM 648 C CA . TRP A 1 85 ? 0.360 -1.457 20.695 1.00 79.94 85 TRP A CA 1
ATOM 649 C C . TRP A 1 85 ? 0.271 -2.380 19.477 1.00 79.94 85 TRP A C 1
ATOM 651 O O . TRP A 1 85 ? -0.680 -3.147 19.349 1.00 79.94 85 TRP A O 1
ATOM 661 N N . VAL A 1 86 ? 1.309 -2.383 18.637 1.00 87.56 86 VAL A N 1
ATOM 662 C CA . VAL A 1 86 ? 1.412 -3.316 17.507 1.00 87.56 86 VAL A CA 1
ATOM 663 C C . VAL A 1 86 ? 1.425 -4.770 17.994 1.00 87.56 86 VAL A C 1
ATOM 665 O O . VAL A 1 86 ? 0.732 -5.606 17.421 1.00 87.56 86 VAL A O 1
ATOM 668 N N . ALA A 1 87 ? 2.149 -5.069 19.081 1.00 84.00 87 ALA A N 1
ATOM 669 C CA . ALA A 1 87 ? 2.136 -6.386 19.726 1.00 84.00 87 ALA A CA 1
ATOM 670 C C . ALA A 1 87 ? 0.731 -6.772 20.196 1.00 84.00 87 ALA A C 1
ATOM 672 O O . ALA A 1 87 ? 0.277 -7.889 19.978 1.00 84.00 87 ALA A O 1
ATOM 673 N N . ALA A 1 88 ? 0.051 -5.822 20.837 1.00 77.69 88 ALA A N 1
ATOM 674 C CA . ALA A 1 88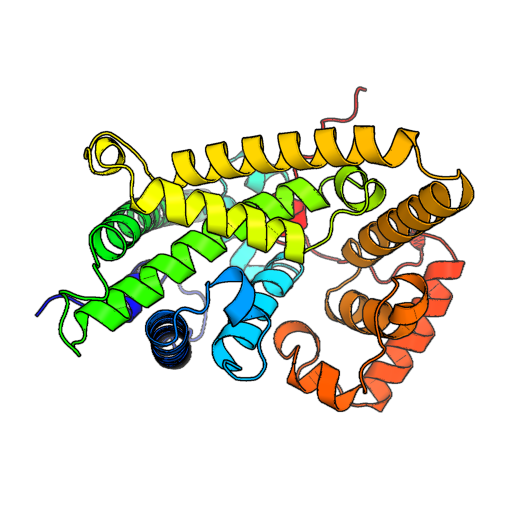 ? -1.299 -5.991 21.336 1.00 77.69 88 ALA A CA 1
ATOM 675 C C . ALA A 1 88 ? -2.250 -6.405 20.203 1.00 77.69 88 ALA A C 1
ATOM 677 O O . ALA A 1 88 ? -2.916 -7.433 20.327 1.00 77.69 88 ALA A O 1
ATOM 678 N N . ILE A 1 89 ? -2.295 -5.634 19.115 1.00 82.00 89 ILE A N 1
ATOM 679 C CA . ILE A 1 89 ? -3.226 -5.862 17.997 1.00 82.00 89 ILE A CA 1
ATOM 680 C C . ILE A 1 89 ? -2.870 -7.102 17.202 1.00 82.00 89 ILE A C 1
ATOM 682 O O . ILE A 1 89 ? -3.742 -7.888 16.844 1.00 82.00 89 ILE A O 1
ATOM 686 N N . GLY A 1 90 ? -1.582 -7.278 16.929 1.00 82.88 90 GLY A N 1
ATOM 687 C CA . GLY A 1 90 ? -1.080 -8.420 16.185 1.00 82.88 90 GLY A CA 1
ATOM 688 C C . GLY A 1 90 ? -1.130 -9.739 16.960 1.00 82.88 90 GLY A C 1
ATOM 689 O O . GLY A 1 90 ? -0.888 -10.800 16.384 1.00 82.88 90 GLY A O 1
ATOM 690 N N . GLY A 1 91 ? -1.419 -9.686 18.262 1.00 84.00 91 GLY A N 1
ATOM 691 C CA . GLY A 1 91 ? -1.435 -10.841 19.146 1.00 84.00 91 GLY A CA 1
ATOM 692 C C . GLY A 1 91 ? -0.058 -11.488 19.324 1.00 84.00 91 GLY A C 1
ATOM 693 O O . GLY A 1 91 ? 0.991 -10.921 19.007 1.00 84.00 91 GLY A O 1
ATOM 694 N N . GLU A 1 92 ? -0.061 -12.722 19.831 1.00 83.00 92 GLU A N 1
ATOM 695 C CA . GLU A 1 92 ? 1.161 -13.443 20.220 1.00 83.00 92 GLU A CA 1
ATOM 696 C C . GLU A 1 92 ? 2.143 -13.648 19.051 1.00 83.00 92 GLU A C 1
ATOM 698 O O . GLU A 1 92 ? 3.360 -13.586 19.244 1.00 83.00 92 GLU A O 1
ATOM 703 N N . ALA A 1 93 ? 1.626 -13.831 17.829 1.00 85.38 93 ALA A N 1
ATOM 704 C CA . ALA A 1 93 ? 2.437 -14.031 16.627 1.00 85.38 93 ALA A CA 1
ATOM 705 C C . ALA A 1 93 ? 3.329 -12.819 16.313 1.00 85.38 93 ALA A C 1
ATOM 707 O O . ALA A 1 93 ? 4.483 -12.982 15.911 1.00 85.38 93 ALA A O 1
ATOM 708 N N . ILE A 1 94 ? 2.809 -11.608 16.522 1.00 88.12 94 ILE A N 1
ATOM 709 C CA . ILE A 1 94 ? 3.541 -10.360 16.303 1.00 88.12 94 ILE A CA 1
ATOM 710 C C . ILE A 1 94 ? 4.384 -10.001 17.529 1.00 88.12 94 ILE A C 1
ATOM 712 O O . ILE A 1 94 ? 5.528 -9.567 17.379 1.00 88.12 94 ILE A O 1
ATOM 716 N N . GLU A 1 95 ? 3.884 -10.250 18.744 1.00 85.75 95 GLU A N 1
ATOM 717 C CA . GLU A 1 95 ? 4.642 -10.025 19.981 1.00 85.75 95 GLU A CA 1
ATOM 718 C C . GLU A 1 95 ? 5.971 -10.801 19.998 1.00 85.75 95 GLU A C 1
ATOM 720 O O . GLU A 1 95 ? 7.001 -10.262 20.411 1.00 85.75 95 GLU A O 1
ATOM 725 N N . GLY A 1 96 ? 5.977 -12.046 19.507 1.00 85.44 96 GLY A N 1
ATOM 726 C CA . GLY A 1 96 ? 7.184 -12.872 19.416 1.00 85.44 96 GLY A CA 1
ATOM 727 C C . GLY A 1 96 ? 8.269 -12.318 18.483 1.00 85.44 96 GLY A C 1
ATOM 728 O O . GLY A 1 96 ? 9.444 -12.631 18.668 1.00 85.44 96 GLY A O 1
ATOM 729 N N . ARG A 1 97 ? 7.893 -11.472 17.515 1.00 88.88 97 ARG A N 1
ATOM 730 C CA . ARG A 1 97 ? 8.790 -10.890 16.499 1.00 88.88 97 ARG A CA 1
ATOM 731 C C . ARG A 1 97 ? 9.367 -9.537 16.914 1.00 88.88 97 ARG A C 1
ATOM 733 O O . ARG A 1 97 ? 10.306 -9.041 16.293 1.00 88.88 97 ARG A O 1
ATOM 740 N N . LEU A 1 98 ? 8.822 -8.927 17.962 1.00 87.94 98 LEU A N 1
ATOM 741 C CA . LEU A 1 98 ? 9.297 -7.645 18.464 1.00 87.94 98 LEU A CA 1
ATOM 742 C C . LEU A 1 98 ? 10.528 -7.812 19.378 1.00 87.94 98 LEU A C 1
ATOM 744 O O . LEU A 1 98 ? 10.650 -8.806 20.100 1.00 87.94 98 LEU A O 1
ATOM 748 N N . PRO A 1 99 ? 11.450 -6.829 19.411 1.00 86.06 99 PRO A N 1
ATOM 749 C CA . PRO A 1 99 ? 12.611 -6.870 20.298 1.00 86.06 99 PRO A CA 1
ATOM 750 C C . PRO A 1 99 ? 12.212 -7.015 21.774 1.00 86.06 99 PRO A C 1
ATOM 752 O O . PRO A 1 99 ? 11.282 -6.358 22.232 1.00 86.06 99 PRO A O 1
ATOM 755 N N . GLN A 1 100 ? 12.972 -7.777 22.574 1.00 78.62 100 GLN A N 1
ATOM 756 C CA . GLN A 1 100 ? 12.663 -7.977 24.005 1.00 78.62 100 GLN A CA 1
ATOM 757 C C . GLN A 1 100 ? 12.534 -6.670 24.806 1.00 78.62 100 GLN A C 1
ATOM 759 O O . GLN A 1 100 ? 11.771 -6.608 25.767 1.00 78.62 100 GLN A O 1
ATOM 764 N N . ALA A 1 101 ? 13.244 -5.612 24.402 1.00 77.06 101 ALA A N 1
ATOM 765 C CA . ALA A 1 101 ? 13.152 -4.291 25.023 1.00 77.06 101 ALA A CA 1
ATOM 766 C C . ALA A 1 101 ? 11.761 -3.635 24.889 1.00 77.06 101 ALA A C 1
ATOM 768 O O . ALA A 1 101 ? 11.471 -2.697 25.630 1.00 77.06 101 ALA A O 1
ATOM 769 N N . ALA A 1 102 ? 10.919 -4.123 23.973 1.00 71.88 102 ALA A N 1
ATOM 770 C CA . ALA A 1 102 ? 9.544 -3.677 23.776 1.00 71.88 102 ALA A CA 1
ATOM 771 C C . ALA A 1 102 ? 8.564 -4.283 24.792 1.00 71.88 102 ALA A C 1
ATOM 773 O O . ALA A 1 102 ? 7.451 -3.778 24.947 1.00 71.88 102 ALA A O 1
ATOM 774 N N . LYS A 1 103 ? 8.957 -5.353 25.501 1.00 73.31 103 LYS A N 1
ATOM 775 C CA . LYS A 1 103 ? 8.060 -6.039 26.433 1.00 73.31 103 LYS A CA 1
ATOM 776 C C . LYS A 1 103 ? 7.825 -5.190 27.691 1.00 73.31 103 LYS A C 1
ATOM 778 O O . LYS A 1 103 ? 8.784 -4.672 28.277 1.00 73.31 103 LYS A O 1
ATOM 783 N N . PRO A 1 104 ? 6.568 -5.039 28.145 1.00 72.62 104 PRO A N 1
ATOM 784 C CA . PRO A 1 104 ? 6.261 -4.320 29.376 1.00 72.62 104 PRO A CA 1
ATOM 785 C C . PRO A 1 104 ? 6.977 -4.956 30.577 1.00 72.62 104 PRO A C 1
ATOM 787 O O . PRO A 1 104 ? 6.937 -6.164 30.788 1.00 72.62 104 PRO A O 1
ATOM 790 N N . LYS A 1 105 ? 7.631 -4.121 31.396 1.00 80.38 105 LYS A N 1
ATOM 791 C CA . LYS A 1 105 ? 8.408 -4.569 32.569 1.00 80.38 105 LYS A CA 1
ATOM 792 C C . LYS A 1 105 ? 7.551 -4.946 33.784 1.00 80.38 105 LYS A C 1
ATOM 794 O O . LYS A 1 105 ? 8.090 -5.462 34.757 1.00 80.38 105 LYS A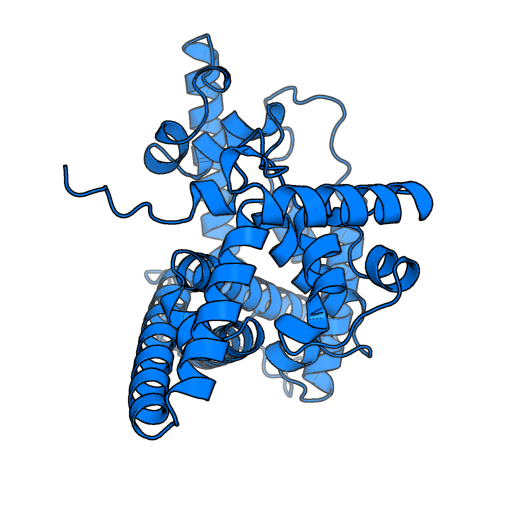 O 1
ATOM 799 N N . SER A 1 106 ? 6.249 -4.652 33.774 1.00 85.69 106 SER A N 1
ATOM 800 C CA . SER A 1 106 ? 5.347 -4.929 34.896 1.00 85.69 106 SER A CA 1
ATOM 801 C C . SER A 1 106 ? 4.084 -5.648 34.432 1.00 85.69 106 SER A C 1
ATOM 803 O O . SER A 1 106 ? 3.478 -5.268 33.433 1.00 85.69 106 SER A O 1
ATOM 805 N N . ALA A 1 107 ? 3.654 -6.649 35.206 1.00 82.69 107 ALA A N 1
ATOM 806 C CA . ALA A 1 107 ? 2.449 -7.432 34.923 1.00 82.69 107 ALA A CA 1
ATOM 807 C C . ALA A 1 107 ? 1.186 -6.561 34.820 1.00 82.69 107 ALA A C 1
ATOM 809 O O . ALA A 1 107 ? 0.317 -6.818 33.993 1.00 82.69 107 ALA A O 1
ATOM 810 N N . ARG A 1 108 ? 1.113 -5.489 35.622 1.00 85.94 108 ARG A N 1
ATOM 811 C CA . ARG A 1 108 ? 0.027 -4.506 35.555 1.00 85.94 108 ARG A CA 1
ATOM 812 C C . ARG A 1 108 ? -0.035 -3.823 34.187 1.00 85.94 108 ARG A C 1
ATOM 814 O O . ARG A 1 108 ? -1.101 -3.792 33.588 1.00 85.94 108 ARG A O 1
ATOM 821 N N . LYS A 1 109 ? 1.101 -3.336 33.675 1.00 80.94 109 LYS A N 1
ATOM 822 C CA . LYS A 1 109 ? 1.157 -2.675 32.365 1.00 80.94 109 LYS A CA 1
ATOM 823 C C . LYS A 1 109 ? 0.838 -3.654 31.232 1.00 80.94 109 LYS A C 1
ATOM 825 O O . LYS A 1 109 ? 0.193 -3.270 30.267 1.00 80.94 109 LYS A O 1
ATOM 830 N N . THR A 1 110 ? 1.238 -4.920 31.361 1.00 79.31 110 THR A N 1
ATOM 831 C CA . THR A 1 110 ? 0.840 -5.980 30.420 1.00 79.31 110 THR A CA 1
ATOM 832 C C . THR A 1 110 ? -0.675 -6.180 30.396 1.00 79.31 110 THR A C 1
ATOM 834 O O . THR A 1 110 ? -1.257 -6.265 29.320 1.00 79.31 110 THR A O 1
ATOM 837 N N . ALA A 1 111 ? -1.323 -6.232 31.565 1.00 82.56 111 ALA A N 1
ATOM 838 C CA . ALA A 1 111 ? -2.774 -6.382 31.657 1.00 82.56 111 ALA A CA 1
ATOM 839 C C . ALA A 1 111 ? -3.521 -5.166 31.080 1.00 82.56 111 ALA A C 1
ATOM 841 O O . ALA A 1 111 ? -4.476 -5.343 30.331 1.00 82.56 111 ALA A O 1
ATOM 842 N N . GLU A 1 112 ? -3.051 -3.948 31.372 1.00 83.69 112 GLU A N 1
ATOM 843 C CA . GLU A 1 112 ? -3.596 -2.703 30.807 1.00 83.69 112 GLU A CA 1
ATOM 844 C C . GLU A 1 112 ? -3.473 -2.681 29.272 1.00 83.69 112 GLU A C 1
ATOM 846 O O . GLU A 1 112 ? -4.449 -2.396 28.581 1.00 83.69 112 GLU A O 1
ATOM 851 N N . LEU A 1 113 ? -2.312 -3.064 28.724 1.00 77.38 113 LEU A N 1
ATOM 852 C CA . LEU A 1 113 ? -2.101 -3.158 27.274 1.00 77.38 113 LEU A CA 1
ATOM 853 C C . LEU A 1 113 ? -2.972 -4.233 26.616 1.00 77.38 113 LEU A C 1
ATOM 855 O O . LEU A 1 113 ? -3.494 -4.002 25.528 1.00 77.38 113 LEU A O 1
ATOM 859 N N . ARG A 1 114 ? -3.159 -5.390 27.263 1.00 80.31 114 ARG A N 1
ATOM 860 C CA . ARG A 1 114 ? -4.037 -6.452 26.749 1.00 80.31 114 ARG A CA 1
ATOM 861 C C . ARG A 1 114 ? -5.496 -5.995 26.705 1.00 80.31 114 ARG A C 1
ATOM 863 O O . ARG A 1 114 ? -6.135 -6.157 25.674 1.00 80.31 114 ARG A O 1
ATOM 870 N N . ALA A 1 115 ? -5.994 -5.364 27.768 1.00 83.88 115 ALA A N 1
ATOM 871 C CA . ALA A 1 115 ? -7.355 -4.826 27.792 1.00 83.88 115 ALA A CA 1
ATOM 872 C C . ALA A 1 115 ? -7.558 -3.730 26.730 1.00 83.88 115 ALA A C 1
ATOM 874 O O . ALA A 1 115 ? -8.570 -3.718 26.029 1.00 83.88 115 ALA A O 1
ATOM 875 N N . ALA A 1 116 ? -6.574 -2.838 26.564 1.00 80.19 116 ALA A N 1
ATOM 876 C CA . ALA A 1 116 ? -6.595 -1.836 25.502 1.00 80.19 116 ALA A CA 1
ATOM 877 C C . ALA A 1 116 ? -6.607 -2.485 24.108 1.00 80.19 116 ALA A C 1
ATOM 879 O O . ALA A 1 116 ? -7.344 -2.033 23.234 1.00 80.19 116 ALA A O 1
ATOM 880 N N . SER A 1 117 ? -5.844 -3.566 23.916 1.00 78.31 117 SER A N 1
ATOM 881 C CA . SER A 1 117 ? -5.843 -4.335 22.670 1.00 78.31 117 SER A CA 1
ATOM 882 C C . SER A 1 117 ? -7.210 -4.906 22.332 1.00 78.31 117 SER A C 1
ATOM 884 O O . SER A 1 117 ? -7.714 -4.685 21.237 1.00 78.31 117 SER A O 1
ATOM 886 N N . GLU A 1 118 ? -7.830 -5.610 23.280 1.00 83.56 118 GLU A N 1
ATOM 887 C CA . GLU A 1 118 ? -9.137 -6.239 23.086 1.00 83.56 118 GLU A CA 1
ATOM 888 C C . GLU A 1 118 ? -10.197 -5.189 22.728 1.00 83.56 118 GLU A C 1
ATOM 890 O O . GLU A 1 118 ? -11.002 -5.394 21.818 1.00 83.56 118 GLU A O 1
ATOM 895 N N . ALA A 1 119 ? -10.142 -4.019 23.372 1.00 84.69 119 ALA A N 1
ATOM 896 C CA . ALA A 1 119 ? -11.016 -2.899 23.047 1.00 84.69 119 ALA A CA 1
ATOM 897 C C . ALA A 1 119 ? -10.773 -2.349 21.630 1.00 84.69 119 ALA A C 1
ATOM 899 O O . ALA A 1 119 ? -11.735 -2.039 20.926 1.00 84.69 119 ALA A O 1
ATOM 900 N N . VAL A 1 120 ? -9.513 -2.224 21.195 1.00 82.31 120 VAL A N 1
ATOM 901 C CA . VAL A 1 120 ? -9.179 -1.783 19.830 1.00 82.31 120 VAL A CA 1
ATOM 902 C C . VAL A 1 120 ? -9.610 -2.829 18.803 1.00 82.31 120 VAL A C 1
ATOM 904 O O . VAL A 1 120 ? -10.253 -2.474 17.823 1.00 82.31 120 VAL A O 1
ATOM 907 N N . ALA A 1 121 ? -9.335 -4.111 19.041 1.00 81.38 121 ALA A N 1
ATOM 908 C CA . ALA A 1 121 ? -9.740 -5.203 18.163 1.00 81.38 121 ALA A CA 1
ATOM 909 C C . ALA A 1 121 ? -11.265 -5.244 17.976 1.00 81.38 121 ALA A C 1
ATOM 911 O O . ALA A 1 121 ? -11.743 -5.394 16.852 1.00 81.38 121 ALA A O 1
ATOM 912 N N . GLY A 1 122 ? -12.032 -5.026 19.052 1.00 84.38 122 GLY A N 1
ATOM 913 C CA . GLY A 1 122 ? -13.486 -4.877 18.976 1.00 84.38 122 GLY A CA 1
ATOM 914 C C . GLY A 1 122 ? -13.916 -3.691 18.105 1.00 84.38 122 GLY A C 1
ATOM 915 O O . GLY A 1 122 ? -14.761 -3.851 17.226 1.00 84.38 122 GLY A O 1
ATOM 916 N N . ARG A 1 123 ? -13.297 -2.514 18.283 1.00 86.75 123 ARG A N 1
ATOM 917 C CA . ARG A 1 123 ? -13.583 -1.330 17.449 1.00 86.75 123 ARG A CA 1
ATOM 918 C C . ARG A 1 123 ? -13.232 -1.544 15.978 1.00 86.75 123 ARG A C 1
ATOM 920 O O . ARG A 1 123 ? -14.019 -1.155 15.125 1.00 86.75 123 ARG A O 1
ATOM 927 N N . LEU A 1 124 ? -12.097 -2.175 15.682 1.00 84.50 124 LEU A N 1
ATOM 928 C CA . LEU A 1 124 ? -11.674 -2.483 14.312 1.00 84.50 124 LEU A CA 1
ATOM 929 C C . LEU A 1 124 ? -12.600 -3.507 13.646 1.00 84.50 124 LEU A C 1
ATOM 931 O O . LEU A 1 124 ? -12.953 -3.349 12.482 1.00 84.50 124 LEU A O 1
ATOM 935 N N . SER A 1 125 ? -13.052 -4.524 14.385 1.00 83.56 125 SER A N 1
ATOM 936 C CA . SER A 1 125 ? -14.036 -5.484 13.871 1.00 83.56 125 SER A CA 1
ATOM 937 C C . SER A 1 125 ? -15.353 -4.797 13.499 1.00 83.56 125 SER A C 1
ATOM 939 O O . SER A 1 125 ? -15.924 -5.088 12.447 1.00 83.56 125 SER A O 1
ATOM 941 N N . ASN A 1 126 ? -15.815 -3.865 14.336 1.00 88.12 126 ASN A N 1
ATOM 942 C CA . ASN A 1 126 ? -17.006 -3.076 14.034 1.00 88.12 126 ASN A CA 1
ATOM 943 C C . ASN A 1 126 ? -16.760 -2.161 12.832 1.00 88.12 126 ASN A C 1
ATOM 945 O O . ASN A 1 126 ? -17.593 -2.126 11.938 1.00 88.12 126 ASN A O 1
ATOM 949 N N . LEU A 1 127 ? -15.592 -1.509 12.758 1.00 90.38 127 LEU A N 1
ATOM 950 C CA . LEU A 1 127 ? -15.218 -0.647 11.637 1.00 90.38 127 LEU A CA 1
ATOM 951 C C . LEU A 1 127 ? -15.292 -1.386 10.295 1.00 90.38 127 LEU A C 1
ATOM 953 O O . LEU A 1 127 ? -15.841 -0.844 9.348 1.00 90.38 127 LEU A O 1
ATOM 957 N N . HIS A 1 128 ? -14.783 -2.617 10.195 1.00 90.19 128 HIS A N 1
ATOM 958 C CA . HIS A 1 128 ? -14.844 -3.366 8.933 1.00 90.19 128 HIS A CA 1
ATOM 959 C C . HIS A 1 128 ? -16.282 -3.659 8.487 1.00 90.19 128 HIS A C 1
ATOM 961 O O . HIS A 1 128 ? -16.588 -3.565 7.301 1.00 90.19 128 HIS A O 1
ATOM 967 N N . THR A 1 129 ? -17.158 -3.986 9.439 1.00 89.75 129 THR A N 1
ATOM 968 C CA . THR A 1 129 ? -18.588 -4.221 9.177 1.00 89.75 129 THR A CA 1
ATOM 969 C C . THR A 1 129 ? -19.258 -2.932 8.699 1.00 89.75 129 THR A C 1
ATOM 971 O O . THR A 1 129 ? -19.965 -2.915 7.697 1.00 89.75 129 THR A O 1
ATOM 974 N N . ASP A 1 130 ? -18.945 -1.831 9.375 1.00 90.50 130 ASP A N 1
ATOM 975 C CA . ASP A 1 130 ? -19.408 -0.477 9.088 1.00 90.50 130 ASP A CA 1
ATOM 976 C C . ASP A 1 130 ? -18.950 0.062 7.725 1.00 90.50 130 ASP A C 1
ATOM 978 O O . ASP A 1 130 ? -19.698 0.791 7.072 1.00 90.50 130 ASP A O 1
ATOM 982 N N . LEU A 1 131 ? -17.715 -0.246 7.317 1.00 93.06 131 LEU A N 1
ATOM 983 C CA . LEU A 1 131 ? -17.175 0.106 6.003 1.00 93.06 131 LEU A CA 1
ATOM 984 C C . LEU A 1 131 ? -17.899 -0.690 4.918 1.00 93.06 131 LEU A C 1
ATOM 986 O O . LEU A 1 131 ? -18.391 -0.106 3.956 1.00 93.06 131 LEU A O 1
ATOM 990 N N . PHE A 1 132 ? -18.029 -2.008 5.101 1.00 92.94 132 PHE A N 1
ATOM 991 C CA . PHE A 1 132 ? -18.740 -2.856 4.148 1.00 92.94 132 PHE A CA 1
ATOM 992 C C . PHE A 1 132 ? -20.192 -2.413 3.971 1.00 92.94 132 PHE A C 1
ATOM 994 O O . PHE A 1 132 ? -20.615 -2.198 2.845 1.00 92.94 132 PHE A O 1
ATOM 1001 N N . ALA A 1 133 ? -20.932 -2.185 5.057 1.00 90.69 133 ALA A N 1
ATOM 1002 C CA . ALA A 1 133 ? -22.333 -1.772 4.985 1.00 90.69 133 ALA A CA 1
ATOM 1003 C C . ALA A 1 133 ? -22.545 -0.424 4.271 1.00 90.69 133 ALA A C 1
ATOM 1005 O O . ALA A 1 133 ? -23.590 -0.221 3.662 1.00 90.69 133 ALA A O 1
ATOM 1006 N N . ARG A 1 134 ? -21.576 0.499 4.347 1.00 90.88 134 ARG A N 1
ATOM 1007 C CA . ARG A 1 134 ? -21.639 1.806 3.666 1.00 90.88 134 ARG A CA 1
ATOM 1008 C C . ARG A 1 134 ? -21.227 1.739 2.199 1.00 90.88 134 ARG A C 1
ATOM 1010 O O . ARG A 1 134 ? -21.753 2.502 1.398 1.00 90.88 134 ARG A O 1
ATOM 1017 N N . ALA A 1 135 ? -20.275 0.873 1.865 1.00 91.00 135 ALA A N 1
ATOM 1018 C CA . ALA A 1 135 ? -19.874 0.620 0.485 1.00 91.00 135 ALA A CA 1
ATOM 1019 C C . ALA A 1 135 ? -20.938 -0.210 -0.261 1.00 91.00 135 ALA A C 1
ATOM 1021 O O . ALA A 1 135 ? -21.247 0.040 -1.424 1.00 91.00 135 ALA A O 1
ATOM 1022 N N . PHE A 1 136 ? -21.541 -1.183 0.425 1.00 85.19 136 PHE A N 1
ATOM 1023 C CA . PHE A 1 136 ? -22.563 -2.060 -0.125 1.00 85.19 136 PHE A CA 1
ATOM 1024 C C . PHE A 1 136 ? -23.843 -1.284 -0.459 1.00 85.19 136 PHE A C 1
ATOM 1026 O O . PHE A 1 136 ? -24.433 -0.616 0.388 1.00 85.19 136 PHE A O 1
ATOM 1033 N N . GLY A 1 137 ? -24.318 -1.411 -1.700 1.00 68.56 137 GLY A N 1
ATOM 1034 C CA . GLY A 1 137 ? -25.598 -0.836 -2.124 1.00 68.56 137 GLY A CA 1
ATOM 1035 C C . GLY A 1 137 ? -25.575 0.663 -2.435 1.00 68.56 137 GLY A C 1
ATOM 1036 O O . GLY A 1 137 ? -26.629 1.224 -2.741 1.00 68.56 137 GLY A O 1
ATOM 1037 N N . ALA A 1 138 ? -24.406 1.308 -2.427 1.00 66.44 138 ALA A N 1
ATOM 1038 C CA . ALA A 1 138 ? -24.255 2.623 -3.026 1.00 66.44 138 ALA A CA 1
ATOM 1039 C C . ALA A 1 138 ? -24.363 2.468 -4.547 1.00 66.44 138 ALA A C 1
ATOM 1041 O O . ALA A 1 138 ? -23.373 2.213 -5.225 1.00 66.44 138 ALA A O 1
ATOM 1042 N N . ASP A 1 139 ? -25.563 2.584 -5.110 1.00 65.81 139 ASP A N 1
ATOM 1043 C CA . ASP A 1 139 ? -25.710 2.700 -6.557 1.00 65.81 139 ASP A CA 1
ATOM 1044 C C . ASP A 1 139 ? -25.401 4.157 -6.965 1.00 65.81 139 ASP A C 1
ATOM 1046 O O . ASP A 1 139 ? -26.068 5.088 -6.490 1.00 65.81 139 ASP A O 1
ATOM 1050 N N . PRO A 1 140 ? -24.388 4.388 -7.831 1.00 62.66 140 PRO A N 1
ATOM 1051 C CA . PRO A 1 140 ? -24.026 5.729 -8.287 1.00 62.66 140 PRO A CA 1
ATOM 1052 C C . PRO A 1 140 ? -25.206 6.501 -8.894 1.00 62.66 140 PRO A C 1
ATOM 1054 O O . PRO A 1 140 ? -25.205 7.727 -8.868 1.00 62.66 140 PRO A O 1
ATOM 1057 N N . ALA A 1 141 ? -26.199 5.800 -9.452 1.00 65.06 141 ALA A N 1
ATOM 1058 C CA . ALA A 1 141 ? -27.342 6.410 -10.119 1.00 65.06 141 ALA A CA 1
ATOM 1059 C C . ALA A 1 141 ? -28.504 6.768 -9.176 1.00 65.06 141 ALA A C 1
ATOM 1061 O O . ALA A 1 141 ? -29.365 7.562 -9.563 1.00 65.06 141 ALA A O 1
ATOM 1062 N N . SER A 1 142 ? -28.564 6.193 -7.969 1.00 57.84 142 SER A N 1
ATOM 1063 C CA . SER A 1 142 ? -29.712 6.345 -7.060 1.00 57.84 142 SER A CA 1
ATOM 1064 C C . SER A 1 142 ? -29.411 7.096 -5.768 1.00 57.84 142 SER A C 1
ATOM 1066 O O . SER A 1 142 ? -30.343 7.633 -5.164 1.00 57.84 142 SER A O 1
ATOM 1068 N N . ALA A 1 143 ? -28.149 7.215 -5.360 1.00 55.97 143 ALA A N 1
ATOM 1069 C CA . ALA A 1 143 ? -27.784 8.081 -4.249 1.00 55.97 143 ALA A CA 1
ATOM 1070 C C . ALA A 1 143 ? -27.554 9.512 -4.772 1.00 55.97 143 ALA A C 1
ATOM 1072 O O . ALA A 1 143 ? -26.686 9.756 -5.607 1.00 55.97 143 ALA A O 1
ATOM 1073 N N . GLY A 1 144 ? -28.382 10.461 -4.324 1.00 59.03 144 GLY A N 1
ATOM 1074 C CA . GLY A 1 144 ? -28.232 11.881 -4.672 1.00 59.03 144 GLY A CA 1
ATOM 1075 C C . GLY A 1 144 ? -26.883 12.462 -4.219 1.00 59.03 144 GLY A C 1
ATOM 1076 O O . GLY A 1 144 ? -26.113 11.781 -3.549 1.00 59.03 144 GLY A O 1
ATOM 1077 N N . ASP A 1 145 ? -26.618 13.734 -4.540 1.00 64.50 145 ASP A N 1
ATOM 1078 C CA . ASP A 1 145 ? -25.343 14.454 -4.301 1.00 64.50 145 ASP A CA 1
ATOM 1079 C C . ASP A 1 145 ? -25.016 14.724 -2.804 1.00 64.50 145 ASP A C 1
ATOM 1081 O O . ASP A 1 145 ? -24.658 15.833 -2.404 1.00 64.50 145 ASP A O 1
ATOM 1085 N N . GLY A 1 146 ? -25.210 13.739 -1.928 1.00 81.50 146 GLY A N 1
ATOM 1086 C CA . GLY A 1 146 ? -25.207 13.892 -0.479 1.00 81.50 146 GLY A CA 1
ATOM 1087 C C . GLY A 1 146 ? -23.990 13.303 0.247 1.00 81.50 146 GLY A C 1
ATOM 1088 O O . GLY A 1 146 ? -23.158 12.610 -0.336 1.00 81.50 146 GLY A O 1
ATOM 1089 N N . PRO A 1 147 ? -23.915 13.515 1.574 1.00 85.50 147 PRO A N 1
ATOM 1090 C CA . PRO A 1 147 ? -22.863 12.972 2.437 1.00 85.50 147 PRO A CA 1
ATOM 1091 C C . PRO A 1 147 ? -22.813 11.436 2.483 1.00 85.50 147 PRO A C 1
ATOM 1093 O O . PRO A 1 147 ? -21.803 10.886 2.906 1.00 85.50 147 PRO A O 1
ATOM 1096 N N . GLU A 1 148 ? -23.868 10.739 2.061 1.00 86.12 148 GLU A N 1
ATOM 1097 C CA . GLU A 1 148 ? -23.889 9.274 1.949 1.00 86.12 148 GLU A CA 1
ATOM 1098 C C . GLU A 1 148 ? -22.968 8.773 0.824 1.00 86.12 148 GLU A C 1
ATOM 1100 O O . GLU A 1 148 ? -22.236 7.813 1.038 1.00 86.12 148 GLU A O 1
ATOM 1105 N N . GLN A 1 149 ? -22.904 9.474 -0.317 1.00 87.81 149 GLN A N 1
ATOM 1106 C CA . GLN A 1 149 ? -22.002 9.128 -1.426 1.00 87.81 149 GLN A CA 1
ATOM 1107 C C . GLN A 1 149 ? -20.530 9.276 -1.034 1.00 87.81 149 GLN A C 1
ATOM 1109 O O . GLN A 1 149 ? -19.715 8.406 -1.324 1.00 87.81 149 GLN A O 1
ATOM 1114 N N . LEU A 1 150 ? -20.189 10.352 -0.316 1.00 90.69 150 LEU A N 1
ATOM 1115 C CA . LEU A 1 150 ? -18.837 10.539 0.223 1.00 90.69 150 LEU A CA 1
ATOM 1116 C C . LEU A 1 150 ? -18.469 9.425 1.209 1.00 90.69 150 LEU A C 1
ATOM 1118 O O . LEU A 1 150 ? -17.340 8.938 1.210 1.00 90.69 150 LEU A O 1
ATOM 1122 N N . GLN A 1 151 ? -19.423 9.011 2.049 1.00 91.38 151 GLN A N 1
ATOM 1123 C CA . GLN A 1 151 ? -19.203 7.915 2.988 1.00 91.38 151 GLN A CA 1
ATOM 1124 C C . GLN A 1 151 ? -18.999 6.577 2.281 1.00 91.38 151 GLN A C 1
ATOM 1126 O O . GLN A 1 151 ? -18.112 5.824 2.684 1.00 91.38 151 GLN A O 1
ATOM 1131 N N . ALA A 1 152 ? -19.788 6.294 1.246 1.00 92.25 152 ALA A N 1
ATOM 1132 C CA . ALA A 1 152 ? -19.645 5.097 0.431 1.00 92.25 152 ALA A CA 1
ATOM 1133 C C . ALA A 1 152 ? -18.297 5.074 -0.297 1.00 92.25 152 ALA A C 1
ATOM 1135 O O . ALA A 1 152 ? -17.544 4.122 -0.123 1.00 92.25 152 ALA A O 1
ATOM 1136 N N . ALA A 1 153 ? -17.939 6.154 -1.001 1.00 93.88 153 ALA A N 1
ATOM 1137 C CA . ALA A 1 153 ? -16.684 6.255 -1.747 1.00 93.88 153 ALA A CA 1
ATOM 1138 C C . ALA A 1 153 ? -15.447 6.080 -0.850 1.00 93.88 153 ALA A C 1
ATOM 1140 O O . ALA A 1 153 ? -14.532 5.330 -1.185 1.00 93.88 153 ALA A O 1
ATOM 1141 N N . LEU A 1 154 ? -15.431 6.707 0.334 1.00 95.50 154 LEU A N 1
ATOM 1142 C CA . LEU A 1 154 ? -14.339 6.490 1.286 1.00 95.50 154 LEU A CA 1
ATOM 1143 C C . LEU A 1 154 ? -14.329 5.058 1.833 1.00 95.50 154 LEU A C 1
ATOM 1145 O O . LEU A 1 154 ? -13.262 4.492 2.053 1.00 95.50 154 LEU A O 1
ATOM 1149 N N . SER A 1 155 ? -15.499 4.461 2.062 1.00 95.38 155 SER A N 1
ATOM 1150 C CA . SER A 1 155 ? -15.575 3.083 2.555 1.00 95.38 155 SER A CA 1
ATOM 1151 C C . SER A 1 155 ? -15.074 2.077 1.515 1.00 95.38 155 SER A C 1
ATOM 1153 O O . SER A 1 155 ? -14.331 1.166 1.872 1.00 95.38 155 SER A O 1
ATOM 1155 N N . GLU A 1 156 ? -15.416 2.278 0.240 1.00 96.25 156 GLU A N 1
ATOM 1156 C CA . GLU A 1 156 ? -14.905 1.513 -0.905 1.00 96.25 156 GLU A CA 1
ATOM 1157 C C . GLU A 1 156 ? -13.379 1.599 -0.982 1.00 96.25 156 GLU A C 1
ATOM 1159 O O . GLU A 1 156 ? -12.709 0.565 -1.016 1.00 96.25 156 GLU A O 1
ATOM 1164 N N . LEU A 1 157 ? -12.826 2.815 -0.907 1.00 97.75 157 LEU A N 1
ATOM 1165 C CA . LEU A 1 157 ? -11.380 3.034 -0.906 1.00 97.75 157 LEU A CA 1
ATOM 1166 C C . LEU A 1 157 ? -10.686 2.335 0.268 1.00 97.75 157 LEU A C 1
ATOM 1168 O O . LEU A 1 157 ? -9.671 1.673 0.078 1.00 97.75 157 LEU A O 1
ATOM 1172 N N . LEU A 1 158 ? -11.220 2.442 1.485 1.00 97.56 158 LEU A N 1
ATOM 1173 C CA . LEU A 1 158 ? -10.594 1.827 2.658 1.00 97.56 158 LEU A CA 1
ATOM 1174 C C . LEU A 1 158 ? -10.653 0.292 2.624 1.00 97.56 158 LEU A C 1
ATOM 1176 O O . LEU A 1 158 ? -9.726 -0.359 3.106 1.00 97.56 158 LEU A O 1
ATOM 1180 N N . LEU A 1 159 ? -11.708 -0.298 2.050 1.00 97.50 159 LEU A N 1
ATOM 1181 C CA . LEU A 1 159 ? -11.774 -1.743 1.807 1.00 97.50 159 LEU A CA 1
ATOM 1182 C C . LEU A 1 159 ? -10.761 -2.171 0.740 1.00 97.50 159 LEU A C 1
ATOM 1184 O O . LEU A 1 159 ? -10.043 -3.150 0.952 1.00 97.50 159 LEU A O 1
ATOM 1188 N N . PHE A 1 160 ? -10.669 -1.414 -0.357 1.00 98.44 160 PHE A N 1
ATOM 1189 C CA . PHE A 1 160 ? -9.656 -1.596 -1.396 1.00 98.44 160 PHE A CA 1
ATOM 1190 C C . PHE A 1 160 ? -8.242 -1.580 -0.809 1.00 98.44 160 PHE A C 1
ATOM 1192 O O . PHE A 1 160 ? -7.522 -2.570 -0.940 1.00 98.44 160 PHE A O 1
ATOM 1199 N N . GLU A 1 161 ? -7.871 -0.531 -0.075 1.00 98.44 161 GLU A N 1
ATOM 1200 C CA . GLU A 1 161 ? -6.544 -0.413 0.533 1.00 98.44 161 GLU A CA 1
ATOM 1201 C C . GLU A 1 161 ? -6.274 -1.513 1.569 1.00 98.44 161 GLU A C 1
ATOM 1203 O O . GLU A 1 161 ? -5.167 -2.047 1.638 1.00 98.44 161 GLU A O 1
ATOM 1208 N N . ALA A 1 162 ? -7.277 -1.922 2.354 1.00 97.19 162 ALA A N 1
ATOM 1209 C CA . ALA A 1 162 ? -7.115 -3.011 3.317 1.00 97.19 162 ALA A CA 1
ATOM 1210 C C . ALA A 1 162 ? -6.792 -4.352 2.634 1.00 97.19 162 ALA A C 1
ATOM 1212 O O . ALA A 1 162 ? -5.889 -5.071 3.078 1.00 97.19 162 ALA A O 1
ATOM 1213 N N . VAL A 1 163 ? -7.502 -4.687 1.550 1.00 98.31 163 VAL A N 1
ATOM 1214 C CA . VAL A 1 163 ? -7.225 -5.890 0.750 1.00 98.31 163 VAL A CA 1
ATOM 1215 C C . VAL A 1 163 ? -5.862 -5.767 0.079 1.00 98.31 163 VAL A C 1
ATOM 1217 O O . VAL A 1 163 ? -5.021 -6.656 0.226 1.00 98.31 163 VAL A O 1
ATOM 1220 N N . ARG A 1 164 ? -5.607 -4.641 -0.586 1.00 98.38 164 ARG A N 1
ATOM 1221 C CA . ARG A 1 164 ? -4.360 -4.342 -1.287 1.00 98.38 164 ARG A CA 1
ATOM 1222 C C . ARG A 1 164 ? -3.134 -4.483 -0.388 1.00 98.38 164 ARG A C 1
ATOM 1224 O O . ARG A 1 164 ? -2.210 -5.212 -0.739 1.00 98.38 164 ARG A O 1
ATOM 1231 N N . LEU A 1 165 ? -3.121 -3.863 0.794 1.00 97.81 165 LEU A N 1
ATOM 1232 C CA . LEU A 1 165 ? -1.999 -3.958 1.737 1.00 97.81 165 LEU A CA 1
ATOM 1233 C C . LEU A 1 165 ? -1.721 -5.411 2.146 1.00 97.81 165 LEU A C 1
ATOM 1235 O O . LEU A 1 165 ? -0.560 -5.804 2.283 1.00 97.81 165 LEU A O 1
ATOM 1239 N N . HIS A 1 166 ? -2.764 -6.231 2.301 1.00 97.06 166 HIS A N 1
ATOM 1240 C CA . HIS A 1 166 ? -2.596 -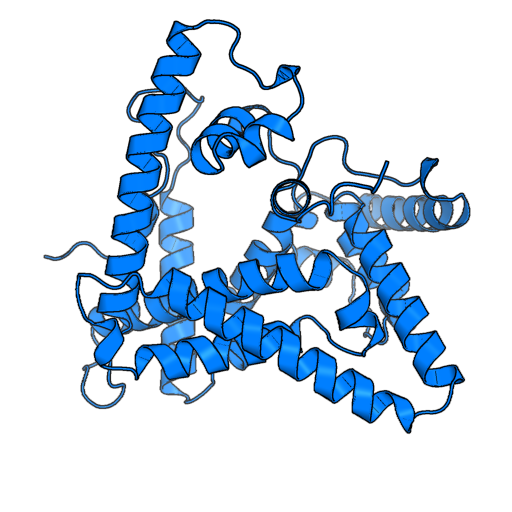7.656 2.577 1.00 97.06 166 HIS A CA 1
ATOM 1241 C C . HIS A 1 166 ? -1.937 -8.389 1.400 1.00 97.06 166 HIS A C 1
ATOM 1243 O O . HIS A 1 166 ? -0.997 -9.165 1.596 1.00 97.06 166 HIS A O 1
ATOM 1249 N N . LEU A 1 167 ? -2.393 -8.115 0.176 1.00 97.94 167 LEU A N 1
ATOM 1250 C CA . LEU A 1 167 ? -1.821 -8.702 -1.034 1.00 97.94 167 LEU A CA 1
ATOM 1251 C C . LEU A 1 167 ? -0.382 -8.237 -1.278 1.00 97.94 167 LEU A C 1
ATOM 1253 O O . LEU A 1 167 ? 0.446 -9.059 -1.660 1.00 97.94 167 LEU A O 1
ATOM 1257 N N . LEU A 1 168 ? -0.041 -6.979 -0.983 1.00 97.94 168 LEU A N 1
ATOM 1258 C CA . LEU A 1 168 ? 1.336 -6.483 -1.049 1.00 97.94 168 LEU A CA 1
ATOM 1259 C C . LEU A 1 168 ? 2.246 -7.227 -0.083 1.00 97.94 168 LEU A C 1
ATOM 1261 O O . LEU A 1 168 ? 3.320 -7.677 -0.479 1.00 97.94 168 LEU A O 1
ATOM 1265 N N . VAL A 1 169 ? 1.817 -7.421 1.168 1.00 96.94 169 VAL A N 1
ATOM 1266 C CA . VAL A 1 169 ? 2.584 -8.226 2.129 1.00 96.94 169 VAL A CA 1
ATOM 1267 C C . VAL A 1 169 ? 2.806 -9.635 1.579 1.00 96.94 169 VAL A C 1
ATOM 1269 O O . VAL A 1 169 ? 3.936 -10.128 1.628 1.00 96.94 169 VAL A O 1
ATOM 1272 N N . ALA A 1 170 ? 1.777 -10.276 1.021 1.00 96.00 170 ALA A N 1
ATOM 1273 C CA . ALA A 1 170 ? 1.898 -11.608 0.433 1.00 96.00 170 ALA A CA 1
ATOM 1274 C C . ALA A 1 170 ? 2.860 -11.631 -0.772 1.00 96.00 170 ALA A C 1
ATOM 1276 O O . ALA A 1 170 ? 3.785 -12.446 -0.805 1.00 96.00 170 ALA A O 1
ATOM 1277 N N . ALA A 1 171 ? 2.692 -10.706 -1.718 1.00 96.62 171 ALA A N 1
ATOM 1278 C CA . ALA A 1 171 ? 3.502 -10.594 -2.927 1.00 96.62 171 ALA A CA 1
ATOM 1279 C C . ALA A 1 171 ? 4.977 -10.313 -2.603 1.00 96.62 171 ALA A C 1
ATOM 1281 O O . ALA A 1 171 ? 5.866 -10.962 -3.149 1.00 96.62 171 ALA A O 1
ATOM 1282 N N . TRP A 1 172 ? 5.246 -9.397 -1.670 1.00 96.38 172 TRP A N 1
ATOM 1283 C CA . TRP A 1 172 ? 6.598 -8.983 -1.289 1.00 96.38 172 TRP A CA 1
ATOM 1284 C C . TRP A 1 172 ? 7.301 -9.937 -0.323 1.00 96.38 172 TRP A C 1
ATOM 1286 O O . TRP A 1 172 ? 8.520 -9.841 -0.158 1.00 96.38 172 TRP A O 1
ATOM 1296 N N . SER A 1 173 ? 6.572 -10.861 0.313 1.00 94.44 173 SER A N 1
ATOM 1297 C CA . SER A 1 173 ? 7.155 -11.891 1.189 1.00 94.44 173 SER A CA 1
ATOM 1298 C C . SER A 1 173 ? 8.072 -12.863 0.434 1.00 94.44 173 SER A C 1
ATOM 1300 O O . SER A 1 173 ? 8.842 -13.594 1.056 1.00 94.44 173 SER A O 1
ATOM 1302 N N . SER A 1 174 ? 8.013 -12.875 -0.900 1.00 91.88 174 SER A N 1
ATOM 1303 C CA . SER A 1 174 ? 8.919 -13.624 -1.770 1.00 91.88 174 SER A CA 1
ATOM 1304 C C . SER A 1 174 ? 9.327 -12.788 -2.986 1.00 91.88 174 SER A C 1
ATOM 1306 O O . SER A 1 174 ? 8.774 -11.723 -3.238 1.00 91.88 174 SER A O 1
ATOM 1308 N N . THR A 1 175 ? 10.287 -13.278 -3.769 1.00 95.50 175 THR A N 1
ATOM 1309 C CA . THR A 1 175 ? 10.595 -12.697 -5.086 1.00 95.50 175 THR A CA 1
ATOM 1310 C C . THR A 1 175 ? 9.766 -13.311 -6.209 1.00 95.50 175 THR A C 1
ATOM 1312 O O . THR A 1 175 ? 9.946 -12.917 -7.358 1.00 95.50 175 THR A O 1
ATOM 1315 N N . ASP A 1 176 ? 8.915 -14.300 -5.920 1.00 96.19 176 ASP A N 1
ATOM 1316 C CA . ASP A 1 176 ? 8.318 -15.150 -6.950 1.00 96.19 176 ASP A CA 1
ATOM 1317 C C . ASP A 1 176 ? 7.415 -14.322 -7.863 1.00 96.19 176 ASP A C 1
ATOM 1319 O O . ASP A 1 176 ? 7.673 -14.263 -9.062 1.00 96.19 176 ASP A O 1
ATOM 1323 N N . PHE A 1 177 ? 6.457 -13.587 -7.297 1.00 97.25 177 PHE A N 1
ATOM 1324 C CA . PHE A 1 177 ? 5.531 -12.740 -8.053 1.00 97.25 177 PHE A CA 1
ATOM 1325 C C . PHE A 1 177 ? 6.254 -11.732 -8.966 1.00 97.25 177 PHE A C 1
ATOM 1327 O O . PHE A 1 177 ? 6.009 -11.680 -10.171 1.00 97.25 177 PHE A O 1
ATOM 1334 N N . GLU A 1 178 ? 7.236 -11.002 -8.433 1.00 97.31 178 GLU A N 1
ATOM 1335 C CA . GLU A 1 178 ? 8.011 -10.024 -9.209 1.00 97.31 178 GLU A CA 1
ATOM 1336 C C . GLU A 1 178 ? 8.920 -10.680 -10.258 1.00 97.31 178 GLU A C 1
ATOM 1338 O O . GLU A 1 178 ? 9.106 -10.152 -11.355 1.00 97.31 178 GLU A O 1
ATOM 1343 N N . SER A 1 179 ? 9.481 -11.857 -9.959 1.00 97.44 179 SER A N 1
ATOM 1344 C CA . SER A 1 179 ? 10.305 -12.608 -10.917 1.00 97.44 179 SER A CA 1
ATOM 1345 C C . SER A 1 179 ? 9.491 -13.120 -12.103 1.00 97.44 179 SER A C 1
ATOM 1347 O O . SER A 1 179 ? 10.052 -13.396 -13.167 1.00 97.44 179 SER A O 1
ATOM 1349 N N . LEU A 1 180 ? 8.172 -13.207 -11.916 1.00 97.69 180 LEU A N 1
ATOM 1350 C CA . LEU A 1 180 ? 7.201 -13.544 -12.942 1.00 97.69 180 LEU A CA 1
ATOM 1351 C C . LEU A 1 180 ? 6.723 -12.316 -13.738 1.00 97.69 180 LEU A C 1
ATOM 1353 O O . LEU A 1 180 ? 5.921 -12.451 -14.660 1.00 97.69 180 LEU A O 1
ATOM 1357 N N . GLY A 1 181 ? 7.244 -11.126 -13.425 1.00 96.88 181 GLY A N 1
ATOM 1358 C CA . GLY A 1 181 ? 6.831 -9.866 -14.037 1.00 96.88 181 GLY A CA 1
ATOM 1359 C C . GLY A 1 181 ? 5.554 -9.283 -13.437 1.00 96.88 181 GLY A C 1
ATOM 1360 O O . GLY A 1 181 ? 4.916 -8.468 -14.095 1.00 96.88 181 GLY A O 1
ATOM 1361 N N . GLY A 1 182 ? 5.154 -9.717 -12.240 1.00 97.31 182 GLY A N 1
ATOM 1362 C CA . GLY A 1 182 ? 4.187 -8.986 -11.426 1.00 97.31 182 GLY A CA 1
ATOM 1363 C C . GLY A 1 182 ? 4.804 -7.707 -10.852 1.00 97.31 182 GLY A C 1
ATOM 1364 O O . GLY A 1 182 ? 6.014 -7.632 -10.617 1.00 97.31 182 GLY A O 1
ATOM 1365 N N . ASP A 1 183 ? 3.977 -6.695 -10.634 1.00 96.44 183 ASP A N 1
ATOM 1366 C CA . ASP A 1 183 ? 4.350 -5.420 -10.027 1.00 96.44 183 ASP A CA 1
ATOM 1367 C C . ASP A 1 183 ? 3.237 -4.918 -9.093 1.00 96.44 183 ASP A C 1
ATOM 1369 O O . ASP A 1 183 ? 2.249 -5.611 -8.857 1.00 96.44 183 ASP A O 1
ATOM 1373 N N . GLU A 1 184 ? 3.438 -3.742 -8.498 1.00 96.44 184 GLU A N 1
ATOM 1374 C CA . GLU A 1 184 ? 2.488 -3.143 -7.553 1.00 96.44 184 GLU A CA 1
ATOM 1375 C C . GLU A 1 184 ? 1.126 -2.871 -8.210 1.00 96.44 184 GLU A C 1
ATOM 1377 O O . GLU A 1 184 ? 0.099 -3.196 -7.626 1.00 96.44 184 GLU A O 1
ATOM 1382 N N . ARG A 1 185 ? 1.114 -2.418 -9.470 1.00 97.38 185 ARG A N 1
ATOM 1383 C CA . ARG A 1 185 ? -0.125 -2.147 -10.215 1.00 97.38 185 ARG A CA 1
ATOM 1384 C C . ARG A 1 185 ? -0.954 -3.401 -10.448 1.00 97.38 185 ARG A C 1
ATOM 1386 O O . ARG A 1 185 ? -2.164 -3.363 -10.282 1.00 97.38 185 ARG A O 1
ATOM 1393 N N . ALA A 1 186 ? -0.318 -4.532 -10.754 1.00 98.25 186 ALA A N 1
ATOM 1394 C CA . ALA A 1 186 ? -1.033 -5.802 -10.849 1.00 98.25 186 ALA A CA 1
ATOM 1395 C C . ALA A 1 186 ? -1.690 -6.203 -9.512 1.00 98.25 186 ALA A C 1
ATOM 1397 O O . ALA A 1 186 ? -2.754 -6.817 -9.509 1.00 98.25 186 ALA A O 1
ATOM 1398 N N . VAL A 1 187 ? -1.080 -5.861 -8.370 1.00 98.50 187 VAL A N 1
ATOM 1399 C CA . VAL A 1 187 ? -1.695 -6.088 -7.051 1.00 98.50 187 VAL A CA 1
ATOM 1400 C C . VAL A 1 187 ? -2.904 -5.176 -6.846 1.00 98.50 187 VAL A C 1
ATOM 1402 O O . VAL A 1 187 ? -3.915 -5.644 -6.325 1.00 98.50 187 VAL A O 1
ATOM 1405 N N . ASP A 1 188 ? -2.818 -3.918 -7.278 1.00 98.69 188 ASP A N 1
ATOM 1406 C CA . ASP A 1 188 ? -3.919 -2.952 -7.208 1.00 98.69 188 ASP A CA 1
ATOM 1407 C C . ASP A 1 188 ? -5.111 -3.412 -8.057 1.00 98.69 188 ASP A C 1
ATOM 1409 O O . ASP A 1 188 ? -6.228 -3.502 -7.551 1.00 98.69 188 ASP A O 1
ATOM 1413 N N . GLU A 1 189 ? -4.861 -3.804 -9.309 1.00 98.56 189 GLU A N 1
ATOM 1414 C CA . GLU A 1 189 ? -5.874 -4.349 -10.222 1.00 98.56 189 GLU A CA 1
ATOM 1415 C C . GLU A 1 189 ? -6.583 -5.563 -9.597 1.00 98.56 189 GLU A C 1
ATOM 1417 O O . GLU A 1 189 ? -7.812 -5.615 -9.538 1.00 98.56 189 GLU A O 1
ATOM 1422 N N . ILE A 1 190 ? -5.819 -6.528 -9.067 1.00 98.62 190 ILE A N 1
ATOM 1423 C CA . ILE A 1 190 ? -6.374 -7.727 -8.419 1.00 98.62 190 ILE A CA 1
ATOM 1424 C C . ILE A 1 190 ? -7.192 -7.357 -7.177 1.00 98.62 190 ILE A C 1
ATOM 1426 O O . ILE A 1 190 ? -8.287 -7.886 -6.985 1.00 98.62 190 ILE A O 1
ATOM 1430 N N . ALA A 1 191 ? -6.679 -6.468 -6.323 1.00 98.62 191 ALA A N 1
ATOM 1431 C CA . ALA A 1 191 ? -7.383 -6.044 -5.119 1.00 98.62 191 ALA A CA 1
ATOM 1432 C C . ALA A 1 191 ? -8.713 -5.364 -5.464 1.00 98.62 191 ALA A C 1
ATOM 1434 O O . ALA A 1 191 ? -9.731 -5.675 -4.844 1.00 98.62 191 ALA A O 1
ATOM 1435 N N . TRP A 1 192 ? -8.718 -4.473 -6.460 1.00 98.50 192 TRP A N 1
ATOM 1436 C CA . TRP A 1 192 ? -9.923 -3.757 -6.859 1.00 98.50 192 TRP A CA 1
ATOM 1437 C C . TRP A 1 192 ? -10.963 -4.673 -7.501 1.00 98.50 192 TRP A C 1
ATOM 1439 O O . TRP A 1 192 ? -12.116 -4.635 -7.080 1.00 98.50 192 TRP A O 1
ATOM 1449 N N . ILE A 1 193 ? -10.563 -5.549 -8.433 1.00 98.44 193 ILE A N 1
ATOM 1450 C CA . ILE A 1 193 ? -11.472 -6.517 -9.074 1.00 98.44 193 ILE A CA 1
ATOM 1451 C C . ILE A 1 193 ? -12.211 -7.353 -8.023 1.00 98.44 193 ILE A C 1
ATOM 1453 O O . ILE A 1 193 ? -13.425 -7.543 -8.108 1.00 98.44 193 ILE A O 1
ATOM 1457 N N . GLU A 1 194 ? -11.490 -7.850 -7.017 1.00 98.19 194 GLU A N 1
ATOM 1458 C CA . GLU A 1 194 ? -12.089 -8.698 -5.987 1.00 98.19 194 GLU A CA 1
ATOM 1459 C C . GLU A 1 194 ? -12.951 -7.890 -5.009 1.00 98.19 194 GLU A C 1
ATOM 1461 O O . GLU A 1 194 ? -14.023 -8.351 -4.625 1.00 98.19 194 GLU A O 1
ATOM 1466 N N . VAL A 1 195 ? -12.553 -6.671 -4.628 1.00 97.31 195 VAL A N 1
ATOM 1467 C CA . VAL A 1 195 ? -13.401 -5.806 -3.789 1.00 97.31 195 VAL A CA 1
ATOM 1468 C C . VAL A 1 195 ? -14.689 -5.429 -4.515 1.00 97.31 195 VAL A C 1
ATOM 1470 O O . VAL A 1 195 ? -15.766 -5.599 -3.946 1.00 97.31 195 VAL A O 1
ATOM 1473 N N . GLU A 1 196 ? -14.601 -4.989 -5.769 1.00 96.06 196 GLU A N 1
ATOM 1474 C CA . GLU A 1 196 ? -15.758 -4.629 -6.592 1.00 96.06 196 GLU A CA 1
ATOM 1475 C C . GLU A 1 196 ? -16.719 -5.816 -6.749 1.00 96.06 196 GLU A C 1
ATOM 1477 O O . GLU A 1 196 ? -17.920 -5.678 -6.511 1.00 96.06 196 GLU A O 1
ATOM 1482 N N . ALA A 1 197 ? -16.200 -7.010 -7.057 1.00 95.62 197 ALA A N 1
ATOM 1483 C CA . ALA A 1 197 ? -17.016 -8.216 -7.166 1.00 95.62 197 ALA A CA 1
ATOM 1484 C C . ALA A 1 197 ? -17.731 -8.563 -5.848 1.00 95.62 197 ALA A C 1
ATOM 1486 O O . ALA A 1 197 ? -18.909 -8.923 -5.854 1.00 95.62 197 ALA A O 1
ATOM 1487 N N . MET A 1 198 ? -17.043 -8.432 -4.712 1.00 95.62 198 MET A N 1
ATOM 1488 C CA . MET A 1 198 ? -17.591 -8.766 -3.394 1.00 95.62 198 MET A CA 1
ATOM 1489 C C . MET A 1 198 ? -18.601 -7.724 -2.895 1.00 95.62 198 MET A C 1
ATOM 1491 O O . MET A 1 198 ? -19.563 -8.083 -2.221 1.00 95.62 198 MET A O 1
ATOM 1495 N N . LEU A 1 199 ? -18.448 -6.448 -3.254 1.00 94.25 199 LEU A N 1
ATOM 1496 C CA . LEU A 1 199 ? -19.448 -5.414 -2.956 1.00 94.25 199 LEU A CA 1
ATOM 1497 C C . LEU A 1 199 ? -20.782 -5.647 -3.683 1.00 94.25 199 LEU A C 1
ATOM 1499 O O . LEU A 1 199 ? -21.809 -5.123 -3.257 1.00 94.25 199 LEU A O 1
ATOM 1503 N N . LEU A 1 200 ? -20.783 -6.453 -4.746 1.00 92.56 200 LEU A N 1
ATOM 1504 C CA . LEU A 1 200 ? -21.984 -6.847 -5.481 1.00 92.56 200 LEU A CA 1
ATOM 1505 C C . LEU A 1 200 ? -22.588 -8.176 -5.000 1.00 92.56 200 LEU A C 1
ATOM 1507 O O . LEU A 1 200 ? -23.660 -8.543 -5.478 1.00 92.56 200 LEU A O 1
ATOM 1511 N N . GLU A 1 201 ? -21.939 -8.894 -4.077 1.00 94.94 201 GLU A N 1
ATOM 1512 C CA . GLU A 1 201 ? -22.366 -10.221 -3.619 1.00 94.94 201 GLU A CA 1
ATOM 1513 C C . GLU A 1 201 ? -23.378 -10.119 -2.460 1.00 94.94 201 GLU A C 1
ATOM 1515 O O . GLU A 1 201 ? -22.990 -9.812 -1.327 1.00 94.94 201 GLU A O 1
ATOM 1520 N N . PRO A 1 202 ? -24.677 -10.421 -2.678 1.00 91.31 202 PRO A N 1
ATOM 1521 C CA . PRO A 1 202 ? -25.696 -10.261 -1.642 1.00 91.31 202 PRO A CA 1
ATOM 1522 C C . PRO A 1 202 ? -25.487 -11.182 -0.440 1.00 91.31 202 PRO A C 1
ATOM 1524 O O . PRO A 1 202 ? -25.944 -10.860 0.655 1.00 91.31 202 PRO A O 1
ATOM 1527 N N . ALA A 1 203 ? -24.805 -12.321 -0.619 1.00 93.06 203 ALA A N 1
ATOM 1528 C CA . ALA A 1 203 ? -24.515 -13.225 0.486 1.00 93.06 203 ALA A CA 1
ATOM 1529 C C . ALA A 1 203 ? -23.650 -12.561 1.568 1.00 93.06 203 ALA A C 1
ATOM 1531 O O . ALA A 1 203 ? -23.813 -12.884 2.738 1.00 93.06 203 ALA A O 1
ATOM 1532 N N . LEU A 1 204 ? -22.780 -11.607 1.213 1.00 92.19 204 LEU A N 1
ATOM 1533 C CA . LEU A 1 204 ? -21.881 -10.946 2.167 1.00 92.19 204 LEU A CA 1
ATOM 1534 C C . LEU A 1 204 ? -22.570 -9.929 3.090 1.00 92.19 204 LEU A C 1
ATOM 1536 O O . LEU A 1 204 ? -21.925 -9.409 3.995 1.00 92.19 204 LEU A O 1
ATOM 1540 N N . VAL A 1 205 ? -23.863 -9.662 2.886 1.00 90.69 205 VAL A N 1
ATOM 1541 C CA . VAL A 1 205 ? -24.679 -8.803 3.764 1.00 90.69 205 VAL A CA 1
ATOM 1542 C C . VAL A 1 205 ? -25.100 -9.526 5.047 1.00 90.69 205 VAL A C 1
ATOM 1544 O O . VAL A 1 205 ? -25.525 -8.883 6.003 1.00 90.69 205 VAL A O 1
ATOM 1547 N N . ASP A 1 206 ? -25.007 -10.855 5.075 1.00 91.06 206 ASP A N 1
ATOM 1548 C CA . ASP A 1 206 ? -25.345 -11.647 6.255 1.00 91.06 206 ASP A CA 1
ATOM 1549 C C . ASP A 1 206 ? -24.457 -11.255 7.455 1.00 91.06 206 ASP A C 1
ATOM 1551 O O . ASP A 1 206 ? -23.230 -11.241 7.352 1.00 91.06 206 ASP A O 1
ATOM 1555 N N . GLU A 1 207 ? -25.080 -10.948 8.600 1.00 86.62 207 GLU A N 1
ATOM 1556 C CA . GLU A 1 207 ? -24.402 -10.514 9.832 1.00 86.62 207 GLU A CA 1
ATOM 1557 C C . GLU A 1 207 ? -23.418 -11.567 10.372 1.00 86.62 207 GLU A C 1
ATOM 1559 O O . GLU A 1 207 ? -22.450 -11.222 11.058 1.00 86.62 207 GLU A O 1
ATOM 1564 N N . ASP A 1 208 ? -23.630 -12.845 10.045 1.00 91.44 208 ASP A N 1
ATOM 1565 C CA . ASP A 1 208 ? -22.735 -13.934 10.438 1.00 91.44 208 ASP A CA 1
ATOM 1566 C C . ASP A 1 208 ? -21.458 -13.995 9.574 1.00 91.44 208 ASP A C 1
ATOM 1568 O O . ASP A 1 208 ? -20.504 -14.715 9.904 1.00 91.44 208 ASP A O 1
ATOM 1572 N N . ILE A 1 209 ? -21.396 -13.229 8.479 1.00 91.62 209 ILE A N 1
ATOM 1573 C CA . ILE A 1 209 ? -20.271 -13.217 7.546 1.00 91.62 209 ILE A CA 1
ATOM 1574 C C . ILE A 1 209 ? -19.369 -12.008 7.786 1.00 91.62 209 ILE A C 1
ATOM 1576 O O . ILE A 1 209 ? -19.768 -10.849 7.793 1.00 91.62 209 ILE A O 1
ATOM 1580 N N . ARG A 1 210 ? -18.068 -12.282 7.910 1.00 92.25 210 ARG A N 1
ATOM 1581 C CA . ARG A 1 210 ? -17.037 -11.241 7.967 1.00 92.25 210 ARG A CA 1
ATOM 1582 C C . ARG A 1 210 ? -16.538 -10.945 6.556 1.00 92.25 210 ARG A C 1
ATOM 1584 O O . ARG A 1 210 ? -15.643 -11.638 6.074 1.00 92.25 210 ARG A O 1
ATOM 1591 N N . ALA A 1 211 ? -17.091 -9.913 5.920 1.00 93.75 211 ALA A N 1
ATOM 1592 C CA . ALA A 1 211 ? -16.816 -9.583 4.519 1.00 93.75 211 ALA A CA 1
ATOM 1593 C C . ALA A 1 211 ? -15.323 -9.348 4.212 1.00 93.75 211 ALA A C 1
ATOM 1595 O O . ALA A 1 211 ? -14.790 -9.956 3.288 1.00 93.75 211 ALA A O 1
ATOM 1596 N N . LEU A 1 212 ? -14.611 -8.542 5.013 1.00 94.00 212 LEU A N 1
ATOM 1597 C CA . LEU A 1 212 ? -13.201 -8.221 4.736 1.00 94.00 212 LEU A CA 1
ATOM 1598 C C . LEU A 1 212 ? -12.288 -9.470 4.687 1.00 94.00 212 LEU A C 1
ATOM 1600 O O . LEU A 1 212 ? -11.552 -9.619 3.714 1.00 94.00 212 LEU A O 1
ATOM 1604 N N . PRO A 1 213 ? -12.325 -10.410 5.657 1.00 95.06 213 PRO A N 1
ATOM 1605 C CA . PRO A 1 213 ? -11.611 -11.682 5.527 1.00 95.06 213 PRO A CA 1
ATOM 1606 C C . PRO A 1 213 ? -11.937 -12.475 4.255 1.00 95.06 213 PRO A C 1
ATOM 1608 O O . PRO A 1 213 ? -11.040 -13.104 3.695 1.00 95.06 213 PRO A O 1
ATOM 1611 N N . VAL A 1 214 ? -13.192 -12.448 3.790 1.00 96.62 214 VAL A N 1
ATOM 1612 C CA . VAL A 1 214 ? -13.589 -13.112 2.538 1.00 96.62 214 VAL A CA 1
ATOM 1613 C C . VAL A 1 214 ? -12.958 -12.413 1.334 1.00 96.62 214 VAL A C 1
ATOM 1615 O O . VAL A 1 214 ? -12.354 -13.091 0.506 1.00 96.62 214 VAL A O 1
ATOM 1618 N N . MET A 1 215 ? -13.005 -11.078 1.278 1.00 97.56 215 MET A N 1
ATOM 1619 C CA . MET A 1 215 ? -12.354 -10.281 0.227 1.00 97.56 215 MET A CA 1
ATOM 1620 C C . MET A 1 215 ? -10.842 -10.537 0.171 1.00 97.56 215 MET A C 1
ATOM 1622 O O . MET A 1 215 ? -10.286 -10.777 -0.896 1.00 97.56 215 MET A O 1
ATOM 1626 N N . VAL A 1 216 ? -10.173 -10.568 1.328 1.00 97.25 216 VAL A N 1
ATOM 1627 C CA . VAL A 1 216 ? -8.735 -10.871 1.422 1.00 97.25 216 VAL A CA 1
ATOM 1628 C C . VAL A 1 216 ? -8.422 -12.287 0.929 1.00 97.25 216 VAL A C 1
ATOM 1630 O O . VAL A 1 216 ? -7.440 -12.495 0.209 1.00 97.25 216 VAL A O 1
ATOM 1633 N N . ALA A 1 217 ? -9.243 -13.274 1.297 1.00 97.69 217 ALA A N 1
ATOM 1634 C CA . ALA A 1 217 ? -9.073 -14.647 0.833 1.00 97.69 217 ALA A CA 1
ATOM 1635 C C . ALA A 1 217 ? -9.272 -14.761 -0.688 1.00 97.69 217 ALA A C 1
ATOM 1637 O O . ALA A 1 217 ? -8.480 -15.433 -1.352 1.00 97.69 217 ALA A O 1
ATOM 1638 N N . ALA A 1 218 ? -10.277 -14.074 -1.239 1.00 98.19 218 ALA A N 1
ATOM 1639 C CA . ALA A 1 218 ? -10.528 -14.008 -2.675 1.00 98.19 218 ALA A CA 1
ATOM 1640 C C . ALA A 1 218 ? -9.343 -13.371 -3.423 1.00 98.19 218 ALA A C 1
ATOM 1642 O O . ALA A 1 218 ? -8.764 -14.015 -4.299 1.00 98.19 218 ALA A O 1
ATOM 1643 N N . GLY A 1 219 ? -8.874 -12.203 -2.967 1.00 98.19 219 GLY A N 1
ATOM 1644 C CA . GLY A 1 219 ? -7.667 -11.539 -3.473 1.00 98.19 219 GLY A CA 1
ATOM 1645 C C . GLY A 1 219 ? -6.423 -12.424 -3.431 1.00 98.19 219 GLY A C 1
ATOM 1646 O O . GLY A 1 219 ? -5.662 -12.482 -4.392 1.00 98.19 219 GLY A O 1
ATOM 1647 N N . SER A 1 220 ? -6.231 -13.185 -2.352 1.00 97.94 220 SER A N 1
ATOM 1648 C CA . SER A 1 220 ? -5.083 -14.093 -2.224 1.00 97.94 220 SER A CA 1
ATOM 1649 C C . SER A 1 220 ? -5.141 -15.244 -3.236 1.00 97.94 220 SER A C 1
ATOM 1651 O O . SER A 1 220 ? -4.118 -15.636 -3.801 1.00 97.94 220 SER A O 1
ATOM 1653 N N . VAL A 1 221 ? -6.338 -15.785 -3.492 1.00 98.38 221 VAL A N 1
ATOM 1654 C CA . VAL A 1 221 ? -6.557 -16.809 -4.524 1.00 98.38 221 VAL A CA 1
ATOM 1655 C C . VAL A 1 221 ? -6.340 -16.228 -5.921 1.00 98.38 221 VAL A C 1
ATOM 1657 O O . VAL A 1 221 ? -5.703 -16.882 -6.749 1.00 98.38 221 VAL A O 1
ATOM 1660 N N . ALA A 1 222 ? -6.831 -15.018 -6.185 1.00 98.50 222 ALA A N 1
ATOM 1661 C CA . ALA A 1 222 ? -6.642 -14.322 -7.453 1.00 98.50 222 ALA A CA 1
ATOM 1662 C C . ALA A 1 222 ? -5.159 -14.021 -7.724 1.00 98.50 222 ALA A C 1
ATOM 1664 O O . ALA A 1 222 ? -4.660 -14.364 -8.793 1.00 98.50 222 ALA A O 1
ATOM 1665 N N . LEU A 1 223 ? -4.422 -13.525 -6.725 1.00 98.31 223 LEU A N 1
ATOM 1666 C CA . LEU A 1 223 ? -2.974 -13.307 -6.800 1.00 98.31 223 LEU A CA 1
ATOM 1667 C C . LEU A 1 223 ? -2.209 -14.596 -7.130 1.00 98.31 223 LEU A C 1
ATOM 1669 O O . LEU A 1 223 ? -1.311 -14.599 -7.972 1.00 98.31 223 LEU A O 1
ATOM 1673 N N . ALA A 1 224 ? -2.577 -15.716 -6.503 1.00 97.69 224 ALA A N 1
ATOM 1674 C CA . ALA A 1 224 ? -1.960 -17.009 -6.791 1.00 97.69 224 ALA A CA 1
ATOM 1675 C C . ALA 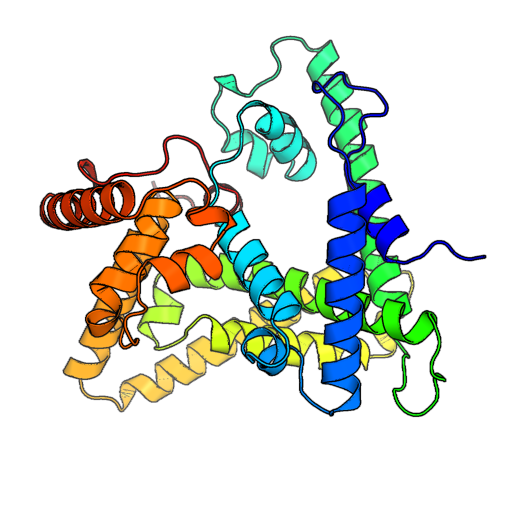A 1 224 ? -2.266 -17.510 -8.216 1.00 97.69 224 ALA A C 1
ATOM 1677 O O . ALA A 1 224 ? -1.401 -18.125 -8.845 1.00 97.69 224 ALA A O 1
ATOM 1678 N N . ARG A 1 225 ? -3.477 -17.255 -8.730 1.00 98.38 225 ARG A N 1
ATOM 1679 C CA . ARG A 1 225 ? -3.864 -17.581 -10.112 1.00 98.38 225 ARG A CA 1
ATOM 1680 C C . ARG A 1 225 ? -3.102 -16.729 -11.122 1.00 98.38 225 ARG A C 1
ATOM 1682 O O . ARG A 1 225 ? -2.485 -17.299 -12.014 1.00 98.38 225 ARG A O 1
ATOM 1689 N N . ASP A 1 226 ? -3.059 -15.411 -10.930 1.00 98.38 226 ASP A N 1
ATOM 1690 C CA . ASP A 1 226 ? -2.301 -14.497 -11.794 1.00 98.38 226 ASP A CA 1
ATOM 1691 C C . ASP A 1 226 ? -0.810 -14.882 -11.835 1.00 98.38 226 ASP A C 1
ATOM 1693 O O . ASP A 1 226 ? -0.222 -15.004 -12.912 1.00 98.38 226 ASP A O 1
ATOM 1697 N N . ALA A 1 227 ? -0.210 -15.217 -10.687 1.00 97.69 227 ALA A N 1
ATOM 1698 C CA . ALA A 1 227 ? 1.157 -15.732 -10.644 1.00 97.69 227 ALA A CA 1
ATOM 1699 C C . ALA A 1 227 ? 1.326 -17.031 -11.460 1.00 97.69 227 ALA A C 1
ATOM 1701 O O . ALA A 1 227 ? 2.308 -17.185 -12.190 1.00 97.69 227 ALA A O 1
ATOM 1702 N N . ALA A 1 228 ? 0.381 -17.973 -11.371 1.00 98.00 228 ALA A N 1
ATOM 1703 C CA . ALA A 1 228 ? 0.429 -19.212 -12.147 1.00 98.00 228 ALA A CA 1
ATOM 1704 C C . ALA A 1 228 ? 0.325 -18.953 -13.662 1.00 98.00 228 ALA A C 1
ATOM 1706 O O . ALA A 1 228 ? 1.095 -19.531 -14.436 1.00 98.00 228 ALA A O 1
ATOM 1707 N N . ASP A 1 229 ? -0.557 -18.042 -14.074 1.00 98.00 229 ASP A N 1
ATOM 1708 C CA . ASP A 1 229 ? -0.744 -17.663 -15.475 1.00 98.00 229 ASP A CA 1
ATOM 1709 C C . ASP A 1 229 ? 0.507 -16.971 -16.040 1.00 98.00 229 ASP A C 1
ATOM 1711 O O . ASP A 1 229 ? 0.985 -17.319 -17.127 1.00 98.00 229 ASP A O 1
ATOM 1715 N N . ARG A 1 230 ? 1.128 -16.064 -15.271 1.00 97.69 230 ARG A N 1
ATOM 1716 C CA . ARG A 1 230 ? 2.415 -15.443 -15.634 1.00 97.69 230 ARG A CA 1
ATOM 1717 C C . ARG A 1 230 ? 3.539 -16.466 -15.739 1.00 97.69 230 ARG A C 1
ATOM 1719 O O . ARG A 1 230 ? 4.359 -16.391 -16.656 1.00 97.69 230 ARG A O 1
ATOM 1726 N N . ALA A 1 231 ? 3.585 -17.440 -14.832 1.00 97.19 231 ALA A N 1
ATOM 1727 C CA . ALA A 1 231 ? 4.573 -18.512 -14.884 1.00 97.19 231 ALA A CA 1
ATOM 1728 C C . ALA A 1 231 ? 4.438 -19.361 -16.152 1.00 97.19 231 ALA A C 1
ATOM 1730 O O . ALA A 1 231 ? 5.460 -19.707 -16.750 1.00 97.19 231 ALA A O 1
ATOM 1731 N N . GLU A 1 232 ? 3.213 -19.660 -16.591 1.00 97.69 232 GLU A N 1
ATOM 1732 C CA . GLU A 1 232 ? 2.973 -20.343 -17.864 1.00 97.69 232 GLU A CA 1
ATOM 1733 C C . GLU A 1 232 ? 3.418 -19.478 -19.049 1.00 97.69 232 GLU A C 1
ATOM 1735 O O . GLU A 1 232 ? 4.201 -19.933 -19.886 1.00 97.69 232 GLU A O 1
ATOM 1740 N N . ALA A 1 233 ? 3.012 -18.205 -19.081 1.00 96.38 233 ALA A N 1
ATOM 1741 C CA . ALA A 1 233 ? 3.389 -17.274 -20.143 1.00 96.38 233 ALA A CA 1
ATOM 1742 C C . ALA A 1 233 ? 4.917 -17.131 -20.278 1.00 96.38 233 ALA A C 1
ATOM 1744 O O . ALA A 1 233 ? 5.459 -17.133 -21.388 1.00 96.38 233 ALA A O 1
ATOM 1745 N N . LEU A 1 234 ? 5.641 -17.081 -19.156 1.00 95.88 234 LEU A N 1
ATOM 1746 C CA . LEU A 1 234 ? 7.098 -16.959 -19.146 1.00 95.88 234 LEU A CA 1
ATOM 1747 C C . LEU A 1 234 ? 7.839 -18.183 -19.684 1.00 95.88 234 LEU A C 1
ATOM 1749 O O . LEU A 1 234 ? 8.987 -18.036 -20.109 1.00 95.88 234 LEU A O 1
ATOM 1753 N N . ARG A 1 235 ? 7.222 -19.371 -19.743 1.00 95.12 235 ARG A N 1
ATOM 1754 C CA . ARG A 1 235 ? 7.853 -20.545 -20.380 1.00 95.12 235 ARG A CA 1
ATOM 1755 C C . ARG A 1 235 ? 8.131 -20.320 -21.863 1.00 95.12 235 ARG A C 1
ATOM 1757 O O . ARG A 1 235 ?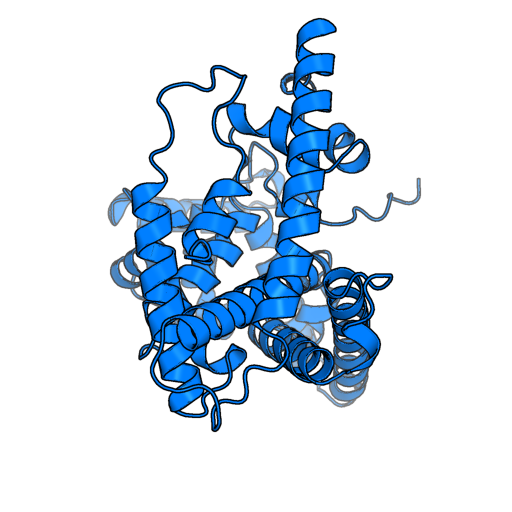 9.076 -20.894 -22.397 1.00 95.12 235 ARG A O 1
ATOM 1764 N N . MET A 1 236 ? 7.350 -19.453 -22.504 1.00 95.06 236 MET A N 1
ATOM 1765 C CA . MET A 1 236 ? 7.494 -19.096 -23.917 1.00 95.06 236 MET A CA 1
ATOM 1766 C C . MET A 1 236 ? 8.467 -17.930 -24.145 1.00 95.06 236 MET A C 1
ATOM 1768 O O . MET A 1 236 ? 8.737 -17.553 -25.286 1.00 95.06 236 MET A O 1
ATOM 1772 N N . VAL A 1 237 ? 9.005 -17.343 -23.073 1.00 96.00 237 VAL A N 1
ATOM 1773 C CA . VAL A 1 237 ? 9.870 -16.164 -23.117 1.00 96.00 237 VAL A CA 1
ATOM 1774 C C . VAL A 1 237 ? 11.351 -16.567 -23.052 1.00 96.00 237 VAL A C 1
ATOM 1776 O O . VAL A 1 237 ? 11.754 -17.459 -22.301 1.00 96.00 237 VAL A O 1
ATOM 1779 N N . ALA A 1 238 ? 12.186 -15.875 -23.837 1.00 95.62 238 ALA A N 1
ATOM 1780 C CA . ALA A 1 238 ? 13.636 -16.075 -23.869 1.00 95.62 238 ALA A CA 1
ATOM 1781 C C . ALA A 1 238 ? 14.279 -15.969 -22.470 1.00 95.62 238 ALA A C 1
ATOM 1783 O O . ALA A 1 238 ? 13.851 -15.162 -21.642 1.00 95.62 238 ALA A O 1
ATOM 1784 N N . GLU A 1 239 ? 15.330 -16.759 -22.222 1.00 96.25 239 GLU A N 1
ATOM 1785 C CA . GLU A 1 239 ? 16.009 -16.813 -20.915 1.00 96.25 239 GLU A CA 1
ATOM 1786 C C . GLU A 1 239 ? 16.526 -15.438 -20.465 1.00 96.25 239 GLU A C 1
ATOM 1788 O O . GLU A 1 239 ? 16.341 -15.082 -19.308 1.00 96.25 239 GLU A O 1
ATOM 1793 N N . ASP A 1 240 ? 17.059 -14.618 -21.376 1.00 96.44 240 ASP A N 1
ATOM 1794 C CA . ASP A 1 240 ? 17.596 -13.287 -21.043 1.00 96.44 240 ASP A CA 1
ATOM 1795 C C . ASP A 1 240 ? 16.543 -12.360 -20.413 1.00 96.44 240 ASP A C 1
ATOM 1797 O O . ASP A 1 240 ? 16.818 -11.610 -19.471 1.00 96.44 240 ASP A O 1
ATOM 1801 N N . LYS A 1 241 ? 15.298 -12.432 -20.901 1.00 95.50 241 LYS A N 1
ATOM 1802 C CA . LYS A 1 241 ? 14.178 -11.669 -20.334 1.00 95.50 241 LYS A CA 1
ATOM 1803 C C . LYS A 1 241 ? 13.788 -12.209 -18.960 1.00 95.50 241 LYS A C 1
ATOM 1805 O O . LYS A 1 241 ? 13.556 -11.417 -18.051 1.00 95.50 241 LYS A O 1
ATOM 1810 N N . ARG A 1 242 ? 13.764 -13.536 -18.787 1.00 96.38 242 ARG A N 1
ATOM 1811 C CA . ARG A 1 242 ? 13.504 -14.165 -17.482 1.00 96.38 242 ARG A CA 1
ATOM 1812 C C . ARG A 1 242 ? 14.575 -13.788 -16.459 1.00 96.38 242 ARG A C 1
ATOM 1814 O O . ARG A 1 242 ? 14.230 -13.437 -15.336 1.00 96.38 242 ARG A O 1
ATOM 1821 N N . GLU A 1 243 ? 15.850 -13.769 -16.841 1.00 97.00 243 GLU A N 1
ATOM 1822 C CA . GLU A 1 243 ? 16.920 -13.336 -15.936 1.00 97.00 243 GLU A CA 1
ATOM 1823 C C . GLU A 1 243 ? 16.827 -11.844 -15.602 1.00 97.00 243 GLU A C 1
ATOM 1825 O O . GLU A 1 243 ? 17.035 -11.463 -14.452 1.00 97.00 243 GLU A O 1
ATOM 1830 N N . THR A 1 244 ? 16.420 -11.005 -16.560 1.00 96.75 244 THR A N 1
ATOM 1831 C CA . THR A 1 244 ? 16.154 -9.582 -16.293 1.00 96.75 244 THR A CA 1
ATOM 1832 C C . THR A 1 244 ? 15.068 -9.406 -15.227 1.00 96.75 244 THR A C 1
ATOM 1834 O O . THR A 1 244 ? 15.257 -8.632 -14.288 1.00 96.75 244 THR A O 1
ATOM 1837 N N . LEU A 1 245 ? 13.961 -10.153 -15.316 1.00 97.06 245 LEU A N 1
ATOM 1838 C CA . LEU A 1 245 ? 12.894 -10.121 -14.307 1.00 97.06 245 LEU A CA 1
ATOM 1839 C C . LEU A 1 245 ? 13.380 -10.618 -12.940 1.00 97.06 245 LEU A C 1
ATOM 1841 O O . LEU A 1 245 ? 13.151 -9.953 -11.932 1.00 97.06 245 LEU A O 1
ATOM 1845 N N . ARG A 1 246 ? 14.129 -11.728 -12.891 1.00 97.38 246 ARG A N 1
ATOM 1846 C CA . ARG A 1 246 ? 14.723 -12.230 -11.638 1.00 97.38 246 ARG A CA 1
ATOM 1847 C C . ARG A 1 246 ? 15.672 -11.215 -11.005 1.00 97.38 246 ARG A C 1
ATOM 1849 O O . ARG A 1 246 ? 15.648 -11.034 -9.791 1.00 97.38 246 ARG A O 1
ATOM 1856 N N . MET A 1 247 ? 16.504 -10.547 -11.804 1.00 96.94 247 MET A N 1
ATOM 1857 C CA . MET A 1 247 ? 17.406 -9.502 -11.318 1.00 96.94 247 MET A CA 1
ATOM 1858 C C . MET A 1 247 ? 16.623 -8.326 -10.723 1.00 96.94 247 MET A C 1
ATOM 1860 O O . MET A 1 247 ? 16.972 -7.864 -9.637 1.00 96.94 247 MET A O 1
ATOM 1864 N N . ARG A 1 248 ? 15.551 -7.877 -11.390 1.00 97.31 248 ARG A N 1
ATOM 1865 C CA . ARG A 1 248 ? 14.667 -6.816 -10.879 1.00 97.31 248 ARG A CA 1
ATOM 1866 C C . ARG A 1 248 ? 13.995 -7.213 -9.570 1.00 97.31 248 ARG A C 1
ATOM 1868 O O . ARG A 1 248 ? 14.068 -6.450 -8.615 1.00 97.31 248 ARG A O 1
ATOM 1875 N N . ALA A 1 249 ? 13.436 -8.419 -9.498 1.00 97.25 249 ALA A N 1
ATOM 1876 C CA . ALA A 1 249 ? 12.814 -8.949 -8.286 1.00 97.25 249 ALA A CA 1
ATOM 1877 C C . ALA A 1 249 ? 13.801 -9.006 -7.108 1.00 97.25 249 ALA A C 1
ATOM 1879 O O . ALA A 1 249 ? 13.505 -8.542 -6.010 1.00 97.25 249 ALA A O 1
ATOM 1880 N N . ARG A 1 250 ? 15.028 -9.499 -7.341 1.00 96.44 250 ARG A N 1
ATOM 1881 C CA . ARG A 1 250 ? 16.093 -9.497 -6.320 1.00 96.44 250 ARG A CA 1
ATOM 1882 C C . ARG A 1 250 ? 16.457 -8.080 -5.877 1.00 96.44 250 ARG A C 1
ATOM 1884 O O . ARG A 1 250 ? 16.682 -7.861 -4.690 1.00 96.44 250 ARG A O 1
ATOM 1891 N N . LEU A 1 251 ? 16.529 -7.129 -6.811 1.00 96.19 251 LEU A N 1
ATOM 1892 C CA . LEU A 1 251 ? 16.836 -5.738 -6.491 1.00 96.19 251 LEU A CA 1
ATOM 1893 C C . LEU A 1 251 ? 15.723 -5.097 -5.653 1.00 96.19 251 LEU A C 1
ATOM 1895 O O . LEU A 1 251 ? 16.031 -4.513 -4.619 1.00 96.19 251 LEU A O 1
ATOM 1899 N N . ARG A 1 252 ? 14.449 -5.250 -6.033 1.00 97.19 252 ARG A N 1
ATOM 1900 C CA . ARG A 1 252 ? 13.319 -4.734 -5.243 1.00 97.19 252 ARG A CA 1
ATOM 1901 C C . ARG A 1 252 ? 13.252 -5.372 -3.855 1.00 97.19 252 ARG A C 1
ATOM 1903 O O . ARG A 1 252 ? 13.104 -4.658 -2.867 1.00 97.19 252 ARG A O 1
ATOM 1910 N N . ALA A 1 253 ? 13.476 -6.683 -3.753 1.00 95.81 253 ALA A N 1
ATOM 1911 C CA . ALA A 1 253 ? 13.573 -7.361 -2.461 1.00 95.81 253 ALA A CA 1
ATOM 1912 C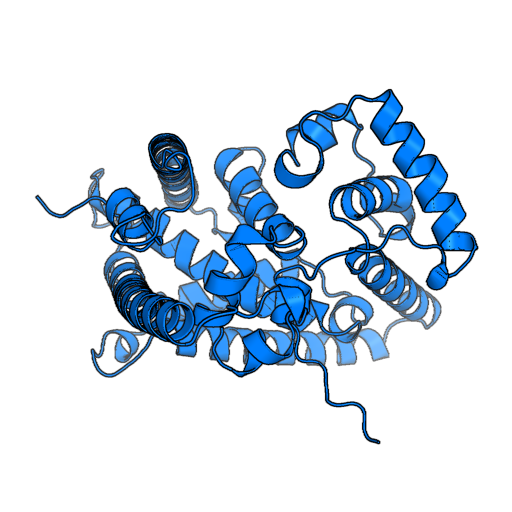 C . ALA A 1 253 ? 14.707 -6.801 -1.589 1.00 95.81 253 ALA A C 1
ATOM 1914 O O . ALA A 1 253 ? 14.494 -6.551 -0.407 1.00 95.81 253 ALA A O 1
ATOM 1915 N N . ALA A 1 254 ? 15.883 -6.531 -2.165 1.00 95.06 254 ALA A N 1
ATOM 1916 C CA . ALA A 1 254 ? 16.989 -5.899 -1.446 1.00 95.06 254 ALA A CA 1
ATOM 1917 C C . ALA A 1 254 ? 16.648 -4.477 -0.969 1.00 95.06 254 ALA A C 1
ATOM 1919 O O . ALA A 1 254 ? 16.954 -4.121 0.169 1.00 95.06 254 ALA A O 1
ATOM 1920 N N . LEU A 1 255 ? 15.996 -3.672 -1.815 1.00 96.69 255 LEU A N 1
ATOM 1921 C CA . LEU A 1 255 ? 15.560 -2.316 -1.467 1.00 96.69 255 LEU A CA 1
ATOM 1922 C C . LEU A 1 255 ? 14.564 -2.331 -0.299 1.00 96.69 255 LEU A C 1
ATOM 1924 O O . LEU A 1 255 ? 14.715 -1.545 0.636 1.00 96.69 255 LEU A O 1
ATOM 1928 N N . ARG A 1 256 ? 13.641 -3.302 -0.278 1.00 96.06 256 ARG A N 1
ATOM 1929 C CA . ARG A 1 256 ? 12.689 -3.508 0.824 1.00 96.06 256 ARG A CA 1
ATOM 1930 C C . ARG A 1 256 ? 13.326 -3.884 2.160 1.00 96.06 256 ARG A C 1
ATOM 1932 O O . ARG A 1 256 ? 12.627 -3.813 3.161 1.00 96.06 256 ARG A O 1
ATOM 1939 N N . GLU A 1 257 ? 14.604 -4.252 2.237 1.00 95.00 257 GLU A N 1
ATOM 1940 C CA . GLU A 1 257 ? 15.314 -4.490 3.514 1.00 95.00 257 GLU A CA 1
ATOM 1941 C C . GLU A 1 257 ? 15.981 -3.209 4.068 1.00 95.00 257 GLU A C 1
ATOM 1943 O O . GLU A 1 257 ? 16.437 -3.151 5.218 1.00 95.00 257 GLU A O 1
ATOM 1948 N N . LEU A 1 258 ? 16.041 -2.146 3.261 1.00 96.75 258 LEU A N 1
ATOM 1949 C CA . LEU A 1 258 ? 16.625 -0.865 3.647 1.00 96.75 258 LEU A CA 1
ATOM 1950 C C . LEU A 1 258 ? 15.654 -0.044 4.497 1.00 96.75 258 LEU A C 1
ATOM 1952 O O . LEU A 1 258 ? 14.451 -0.294 4.563 1.00 96.75 258 LEU A O 1
ATOM 1956 N N . ARG A 1 259 ? 16.164 0.995 5.154 1.00 97.12 259 ARG A N 1
ATOM 1957 C CA . ARG A 1 259 ? 15.274 2.019 5.717 1.00 97.12 259 ARG A CA 1
ATOM 1958 C C . ARG A 1 259 ? 14.512 2.722 4.604 1.00 97.12 259 ARG A C 1
ATOM 1960 O O . ARG A 1 259 ? 15.068 2.939 3.532 1.00 97.12 259 ARG A O 1
ATOM 1967 N N . LEU A 1 260 ? 13.283 3.139 4.898 1.00 97.69 260 LEU A N 1
ATOM 1968 C CA . LEU A 1 260 ? 12.394 3.755 3.916 1.00 97.69 260 LEU A CA 1
ATOM 1969 C C . LEU A 1 260 ? 13.051 4.892 3.093 1.00 97.69 260 LEU A C 1
ATOM 1971 O O . LEU A 1 260 ? 13.011 4.797 1.867 1.00 97.69 260 LEU A O 1
ATOM 1975 N N . PRO A 1 261 ? 13.743 5.892 3.688 1.00 97.94 261 PRO A N 1
ATOM 1976 C CA . PRO A 1 261 ? 14.374 6.950 2.895 1.00 97.94 261 PRO A CA 1
ATOM 1977 C C . PRO A 1 261 ? 15.436 6.407 1.931 1.00 97.94 261 PRO A C 1
ATOM 1979 O O . PRO A 1 261 ? 15.561 6.866 0.800 1.00 97.94 261 PRO A O 1
ATOM 1982 N N . GLU A 1 262 ? 16.224 5.421 2.368 1.00 98.31 262 GLU A N 1
ATOM 1983 C CA . GLU A 1 262 ? 17.209 4.756 1.518 1.00 98.31 262 GLU A CA 1
ATOM 1984 C C . GLU A 1 262 ? 16.562 3.910 0.418 1.00 98.31 262 GLU A C 1
ATOM 1986 O O . GLU A 1 262 ? 17.057 3.947 -0.706 1.00 98.31 262 GLU A O 1
ATOM 1991 N N . SER A 1 263 ? 15.476 3.191 0.718 1.00 97.75 263 SER A N 1
ATOM 1992 C CA . SER A 1 263 ? 14.723 2.400 -0.262 1.00 97.75 263 SER A CA 1
ATOM 1993 C C . SER A 1 263 ? 14.212 3.288 -1.393 1.00 97.75 263 SER A C 1
ATOM 1995 O O . SER A 1 263 ? 14.589 3.067 -2.537 1.00 97.75 263 SER A O 1
ATOM 1997 N N . VAL A 1 264 ? 13.453 4.342 -1.069 1.00 98.00 264 VAL A N 1
ATOM 1998 C CA . VAL A 1 264 ? 12.847 5.259 -2.054 1.00 98.00 264 VAL A CA 1
ATOM 1999 C C . VAL A 1 264 ? 13.913 5.963 -2.901 1.00 98.00 264 VAL A C 1
ATOM 2001 O O . VAL A 1 264 ? 13.828 6.016 -4.128 1.00 98.00 264 VAL A O 1
ATOM 2004 N N . LEU A 1 265 ? 14.980 6.467 -2.270 1.00 98.44 265 LEU A N 1
ATOM 2005 C CA . LEU A 1 265 ? 16.052 7.156 -2.994 1.00 98.44 265 LEU A CA 1
ATOM 2006 C C . LEU A 1 265 ? 16.833 6.227 -3.930 1.00 98.44 265 LEU A C 1
ATOM 2008 O O . LEU A 1 265 ? 17.261 6.656 -5.005 1.00 98.44 265 LEU A O 1
ATOM 2012 N N . LEU A 1 266 ? 17.078 4.980 -3.519 1.00 98.19 266 LEU A N 1
ATOM 2013 C CA . LEU A 1 266 ? 17.811 4.015 -4.338 1.00 98.19 266 LEU A CA 1
ATOM 2014 C C . LEU A 1 266 ? 16.935 3.382 -5.414 1.00 98.19 266 LEU A C 1
ATOM 2016 O O . LEU A 1 266 ? 17.457 3.131 -6.494 1.00 98.19 266 LEU A O 1
ATOM 2020 N N . GLU A 1 267 ? 15.643 3.189 -5.159 1.00 97.75 267 GLU A N 1
ATOM 2021 C CA . GLU A 1 267 ? 14.640 2.818 -6.161 1.00 97.75 267 GLU A CA 1
ATOM 2022 C C . GLU A 1 267 ? 14.666 3.828 -7.316 1.00 97.75 267 GLU A C 1
ATOM 2024 O O . GLU A 1 267 ? 15.034 3.467 -8.434 1.00 97.75 267 GLU A O 1
ATOM 2029 N N . ASN A 1 268 ? 14.504 5.124 -7.021 1.00 98.25 268 ASN A N 1
ATOM 2030 C CA . ASN A 1 268 ? 14.598 6.182 -8.031 1.00 98.25 268 ASN A CA 1
ATOM 2031 C C . ASN A 1 268 ? 15.983 6.255 -8.713 1.00 98.25 268 ASN A C 1
ATOM 2033 O O . ASN A 1 268 ? 16.104 6.421 -9.927 1.00 98.25 268 ASN A O 1
ATOM 2037 N N . ALA A 1 269 ? 17.076 6.115 -7.953 1.00 97.88 269 ALA A N 1
ATOM 2038 C CA . ALA A 1 269 ? 18.426 6.153 -8.525 1.00 97.88 269 ALA A CA 1
ATOM 2039 C C . ALA A 1 269 ? 18.747 4.946 -9.428 1.00 97.88 269 ALA A C 1
ATOM 2041 O O . ALA A 1 269 ? 19.681 5.025 -10.234 1.00 97.88 269 ALA A O 1
ATOM 2042 N N . LEU A 1 270 ? 18.016 3.840 -9.273 1.00 97.00 270 LEU A N 1
ATOM 2043 C CA . LEU A 1 270 ? 18.162 2.598 -10.030 1.00 97.00 270 LEU A CA 1
ATOM 2044 C C . LEU A 1 270 ? 16.968 2.337 -10.965 1.00 97.00 270 LEU A C 1
ATOM 2046 O O . LEU A 1 270 ? 16.898 1.247 -11.532 1.00 97.00 270 LEU A O 1
ATOM 2050 N N . ALA A 1 271 ? 16.096 3.329 -11.187 1.00 97.00 271 ALA A N 1
ATOM 2051 C CA . ALA A 1 271 ? 14.870 3.215 -11.981 1.00 97.00 271 ALA A CA 1
ATOM 2052 C C . ALA A 1 271 ? 15.106 2.537 -13.345 1.00 97.00 271 ALA A C 1
ATOM 2054 O O . ALA A 1 271 ? 14.443 1.562 -13.686 1.00 97.00 271 ALA A O 1
ATOM 2055 N N . GLY A 1 272 ? 16.173 2.909 -14.065 1.00 96.25 272 GLY A N 1
ATOM 2056 C CA . GLY A 1 272 ? 16.509 2.280 -15.350 1.00 96.25 272 GLY A CA 1
ATOM 2057 C C . GLY A 1 272 ? 16.797 0.768 -15.282 1.00 96.25 272 GLY A C 1
ATOM 2058 O O . GLY A 1 272 ? 16.518 0.048 -16.239 1.00 96.25 272 GLY A O 1
ATOM 2059 N N . LEU A 1 273 ? 17.315 0.250 -14.158 1.00 94.94 273 LEU A N 1
ATOM 2060 C CA . LEU A 1 273 ? 17.465 -1.199 -13.945 1.00 94.94 273 LEU A CA 1
ATOM 2061 C C . LEU A 1 273 ? 16.120 -1.861 -13.627 1.00 94.94 273 LEU A C 1
ATOM 2063 O O . LEU A 1 273 ? 15.867 -2.982 -14.074 1.00 94.94 273 LEU A O 1
ATOM 2067 N N . LEU A 1 274 ? 15.264 -1.154 -12.888 1.00 95.62 274 LEU A N 1
ATOM 2068 C CA . LEU A 1 274 ? 13.908 -1.573 -12.530 1.00 95.62 274 LEU A CA 1
ATOM 2069 C C . LEU A 1 274 ? 12.926 -1.485 -13.711 1.00 95.62 274 LEU A C 1
ATOM 2071 O O . LEU A 1 274 ? 11.902 -2.163 -13.704 1.00 95.62 274 LEU A O 1
ATOM 2075 N N . GLY A 1 275 ? 13.306 -0.782 -14.782 1.00 93.06 275 GLY A N 1
ATOM 2076 C CA . GLY A 1 275 ? 12.463 -0.557 -15.955 1.00 93.06 275 GLY A CA 1
ATOM 2077 C C . GLY A 1 275 ? 11.506 0.620 -15.792 1.00 93.06 275 GLY A C 1
ATOM 2078 O O . GLY A 1 275 ? 10.477 0.637 -16.454 1.00 93.06 275 GLY A O 1
ATOM 2079 N N . GLU A 1 276 ? 11.851 1.558 -14.918 1.00 95.00 276 GLU A N 1
ATOM 2080 C CA . GLU A 1 276 ? 11.087 2.755 -14.582 1.00 95.00 276 GLU A CA 1
ATOM 2081 C C . GLU A 1 276 ? 11.845 4.015 -15.011 1.00 95.00 276 GLU A C 1
ATOM 2083 O O . GLU A 1 276 ? 13.062 3.989 -15.251 1.00 95.00 276 GLU A O 1
ATOM 2088 N N . ASP A 1 277 ? 11.121 5.129 -15.062 1.00 96.31 277 ASP A N 1
ATOM 2089 C CA . ASP A 1 277 ? 11.694 6.442 -15.314 1.00 96.31 277 ASP A CA 1
ATOM 2090 C C . ASP A 1 277 ? 12.168 7.092 -14.017 1.00 96.31 277 ASP A C 1
ATOM 2092 O O . ASP A 1 277 ? 11.557 6.980 -12.956 1.00 96.31 277 ASP A O 1
ATOM 2096 N N . ARG A 1 278 ? 13.302 7.786 -14.104 1.00 96.94 278 ARG A N 1
ATOM 2097 C CA . ARG A 1 278 ? 13.862 8.501 -12.962 1.00 96.94 278 ARG A CA 1
ATOM 2098 C C . ARG A 1 278 ? 13.148 9.837 -12.778 1.00 96.94 278 ARG A C 1
ATOM 2100 O O . ARG A 1 278 ? 13.106 10.642 -13.703 1.00 96.94 278 ARG A O 1
ATOM 2107 N N . VAL A 1 279 ? 12.726 10.104 -11.550 1.00 97.00 279 VAL A N 1
ATOM 2108 C CA . VAL A 1 279 ? 12.111 11.359 -11.110 1.00 97.00 279 VAL A CA 1
ATOM 2109 C C . VAL A 1 279 ? 13.170 12.285 -10.496 1.00 97.00 279 VAL A C 1
ATOM 2111 O O . VAL A 1 279 ? 14.148 11.836 -9.878 1.00 97.00 279 VAL A O 1
ATOM 2114 N N . GLU A 1 280 ? 13.006 13.596 -10.667 1.00 97.38 280 GLU A N 1
ATOM 2115 C CA . GLU A 1 280 ? 13.853 14.592 -10.006 1.00 97.38 280 GLU A CA 1
ATOM 2116 C C . GLU A 1 280 ? 13.666 14.553 -8.483 1.00 97.38 280 GLU A C 1
ATOM 2118 O O . GLU A 1 280 ? 12.583 14.298 -7.968 1.00 97.38 280 GLU A O 1
ATOM 2123 N N . LEU A 1 281 ? 14.735 14.806 -7.721 1.00 96.69 281 LEU A N 1
ATOM 2124 C CA . LEU A 1 281 ? 14.713 14.568 -6.268 1.00 96.69 281 LEU A CA 1
ATOM 2125 C C . LEU A 1 281 ? 13.720 15.448 -5.500 1.00 96.69 281 LEU A C 1
ATOM 2127 O O . LEU A 1 281 ? 13.277 15.049 -4.430 1.00 96.69 281 LEU A O 1
ATOM 2131 N N . MET A 1 282 ? 13.427 16.648 -6.002 1.00 96.75 282 MET A N 1
ATOM 2132 C CA . MET A 1 282 ? 12.460 17.543 -5.357 1.00 96.75 282 MET A CA 1
ATOM 2133 C C . MET A 1 282 ? 11.030 17.070 -5.610 1.00 96.75 282 MET A C 1
ATOM 2135 O O . MET A 1 282 ? 10.237 17.051 -4.676 1.00 96.75 282 MET A O 1
ATOM 2139 N N . ASP A 1 283 ? 10.745 16.602 -6.824 1.00 96.38 283 ASP A N 1
ATOM 2140 C CA . ASP A 1 283 ? 9.438 16.046 -7.174 1.00 96.38 283 ASP A CA 1
ATOM 2141 C C . ASP A 1 283 ? 9.212 14.718 -6.435 1.00 96.38 283 ASP A C 1
ATOM 2143 O O . ASP A 1 283 ? 8.156 14.504 -5.852 1.00 96.38 283 ASP A O 1
ATOM 2147 N N . LEU A 1 284 ? 10.250 13.875 -6.332 1.00 96.62 284 LEU A N 1
ATOM 2148 C CA . LEU A 1 284 ? 10.205 12.648 -5.532 1.00 96.62 284 LEU A CA 1
ATOM 2149 C C . LEU A 1 284 ? 9.951 12.935 -4.046 1.00 96.62 284 LEU A C 1
ATOM 2151 O O . LEU A 1 284 ? 9.217 12.202 -3.397 1.00 96.62 284 LEU A O 1
ATOM 2155 N N . GLN A 1 285 ? 10.572 13.978 -3.488 1.00 96.75 285 GLN A N 1
ATOM 2156 C CA . GLN A 1 285 ? 10.332 14.370 -2.100 1.00 96.75 285 GLN A CA 1
ATOM 2157 C C . GLN A 1 285 ? 8.897 14.855 -1.890 1.00 96.75 285 GLN A C 1
ATOM 2159 O O . GLN A 1 285 ? 8.297 14.496 -0.881 1.00 96.75 285 GLN A O 1
ATOM 2164 N N . ALA A 1 286 ? 8.364 15.637 -2.832 1.00 94.00 286 ALA A N 1
ATOM 2165 C CA . ALA A 1 286 ? 6.989 16.118 -2.785 1.00 94.00 286 ALA A CA 1
ATOM 2166 C C . ALA A 1 286 ? 5.972 14.971 -2.885 1.00 94.00 286 ALA A C 1
ATOM 2168 O O . ALA A 1 286 ? 4.984 14.994 -2.167 1.00 94.00 286 ALA A O 1
ATOM 2169 N N . GLY A 1 287 ? 6.238 13.958 -3.717 1.00 93.81 287 GLY A N 1
ATOM 2170 C CA . GLY A 1 287 ? 5.375 12.778 -3.836 1.00 93.81 287 GLY A CA 1
ATOM 2171 C C . GLY A 1 287 ? 5.529 11.762 -2.699 1.00 93.81 287 GLY A C 1
ATOM 2172 O O . GLY A 1 287 ? 4.624 10.979 -2.455 1.00 93.81 287 GLY A O 1
ATOM 2173 N N . ARG A 1 288 ? 6.660 11.763 -1.973 1.00 95.12 288 ARG A N 1
ATOM 2174 C CA . ARG A 1 288 ? 6.968 10.778 -0.912 1.00 95.12 288 ARG A CA 1
ATOM 2175 C C . ARG A 1 288 ? 7.271 11.431 0.442 1.00 95.12 288 ARG A C 1
ATOM 2177 O O . ARG A 1 288 ? 8.350 11.182 1.007 1.00 95.12 288 ARG A O 1
ATOM 2184 N N . PRO A 1 289 ? 6.356 12.239 1.007 1.00 94.12 289 PRO A N 1
ATOM 2185 C CA . PRO A 1 289 ? 6.613 12.975 2.244 1.00 94.12 289 PRO A CA 1
ATOM 2186 C C . PRO A 1 289 ? 6.919 12.041 3.426 1.00 94.12 289 PRO A C 1
ATOM 2188 O O . PRO A 1 289 ? 7.876 12.282 4.162 1.00 94.12 289 PRO A O 1
ATOM 2191 N N . VAL A 1 290 ? 6.222 10.902 3.539 1.00 93.38 290 VAL A N 1
ATOM 2192 C CA . VAL A 1 290 ? 6.457 9.883 4.588 1.00 93.38 290 VAL A CA 1
ATOM 2193 C C . VAL A 1 290 ? 7.920 9.416 4.631 1.00 93.38 290 VAL A C 1
ATOM 2195 O O . VAL A 1 290 ? 8.471 9.140 5.701 1.00 93.38 290 VAL A O 1
ATOM 2198 N N . ALA A 1 291 ? 8.573 9.332 3.471 1.00 95.75 291 ALA A N 1
ATOM 2199 C CA . ALA A 1 291 ? 9.945 8.860 3.348 1.00 95.75 291 ALA A CA 1
ATOM 2200 C C . ALA A 1 291 ? 10.987 9.985 3.433 1.00 95.75 291 ALA A C 1
ATOM 2202 O O . ALA A 1 291 ? 12.082 9.769 3.964 1.00 95.75 291 ALA A O 1
ATOM 2203 N N . LEU A 1 292 ? 10.698 11.151 2.851 1.00 97.19 292 LEU A N 1
ATOM 2204 C CA . LEU A 1 292 ? 11.721 12.139 2.498 1.00 97.19 292 LEU A CA 1
ATOM 2205 C C . LEU A 1 292 ? 11.512 13.523 3.112 1.00 97.19 292 LEU A C 1
ATOM 2207 O O . LEU A 1 292 ? 12.398 14.371 2.950 1.00 97.19 292 LEU A O 1
ATOM 2211 N N . ASP A 1 293 ? 10.409 13.774 3.817 1.00 94.19 293 ASP A N 1
ATOM 2212 C CA . ASP A 1 293 ? 10.160 15.089 4.402 1.00 94.19 293 ASP A CA 1
ATOM 2213 C C . ASP A 1 293 ? 11.294 15.531 5.354 1.00 94.19 293 ASP A C 1
ATOM 2215 O O . ASP A 1 293 ? 11.978 14.734 6.010 1.00 94.19 293 ASP A O 1
ATOM 2219 N N . GLY A 1 294 ? 11.583 16.832 5.342 1.00 95.12 294 GLY A N 1
ATOM 2220 C CA . GLY A 1 294 ? 12.670 17.449 6.102 1.00 95.12 294 GLY A CA 1
ATOM 2221 C C . GLY A 1 294 ? 14.095 17.157 5.600 1.00 95.12 294 GLY A C 1
ATOM 2222 O O . GLY A 1 294 ? 15.058 17.714 6.140 1.00 95.12 294 GLY A O 1
ATOM 2223 N N . LEU A 1 295 ? 14.290 16.322 4.570 1.00 97.38 295 LEU A N 1
ATOM 2224 C CA . LEU A 1 295 ? 15.614 16.092 3.982 1.00 97.38 295 LEU A CA 1
ATOM 2225 C C . LEU A 1 295 ? 15.984 17.185 2.975 1.00 97.38 295 LEU A C 1
ATOM 2227 O O . LEU A 1 295 ? 15.254 17.479 2.037 1.00 97.38 295 LEU A O 1
ATOM 2231 N N . SER A 1 296 ? 17.184 17.753 3.100 1.00 97.50 296 SER A N 1
ATOM 2232 C CA . SER A 1 296 ? 17.712 18.633 2.054 1.00 97.50 296 SER A CA 1
ATOM 2233 C C . SER A 1 296 ? 18.173 17.831 0.832 1.00 97.50 296 SER A C 1
ATOM 2235 O O . SER A 1 296 ? 18.608 16.681 0.954 1.00 97.50 296 SER A O 1
ATOM 2237 N N . ARG A 1 297 ? 18.198 18.465 -0.350 1.00 97.25 297 ARG A N 1
ATOM 2238 C CA . ARG A 1 297 ? 18.752 17.867 -1.582 1.00 97.25 297 ARG A CA 1
ATOM 2239 C C . ARG A 1 297 ? 20.142 17.257 -1.373 1.00 97.25 297 ARG A C 1
ATOM 2241 O O . ARG A 1 297 ? 20.381 16.113 -1.743 1.00 97.25 297 ARG A O 1
ATOM 2248 N N . GLN A 1 298 ? 21.040 17.990 -0.710 1.00 97.88 298 GLN A N 1
ATOM 2249 C CA . GLN A 1 298 ? 22.393 17.512 -0.419 1.00 97.88 298 GLN A CA 1
ATOM 2250 C C . GLN A 1 298 ? 22.382 16.257 0.470 1.00 97.88 298 GLN A C 1
ATOM 2252 O O . GLN A 1 298 ? 23.201 15.358 0.274 1.00 97.88 298 GLN A O 1
ATOM 2257 N N . ALA A 1 299 ? 21.468 16.173 1.443 1.00 98.06 299 ALA A N 1
ATOM 2258 C CA . ALA A 1 299 ? 21.326 14.990 2.286 1.00 98.06 299 ALA A CA 1
ATOM 2259 C C . ALA A 1 299 ? 20.834 13.777 1.480 1.00 98.06 299 ALA A C 1
ATOM 2261 O O . ALA A 1 299 ? 21.367 12.678 1.664 1.00 98.06 299 ALA A O 1
ATOM 2262 N N . MET A 1 300 ? 19.880 13.977 0.563 1.00 98.44 300 MET A N 1
ATOM 2263 C CA . MET A 1 300 ? 19.393 12.933 -0.345 1.00 98.44 300 MET A CA 1
ATOM 2264 C C . MET A 1 300 ? 20.500 12.426 -1.279 1.00 98.44 300 MET A C 1
ATOM 2266 O O . MET A 1 300 ? 20.765 11.224 -1.307 1.00 98.44 300 MET A O 1
ATOM 2270 N N . ASP A 1 301 ? 21.243 13.320 -1.939 1.00 98.00 301 ASP A N 1
ATOM 2271 C CA . ASP A 1 301 ? 22.371 12.955 -2.813 1.00 98.00 301 ASP A CA 1
ATOM 2272 C C . ASP A 1 301 ? 23.443 12.142 -2.067 1.00 98.00 301 ASP A C 1
ATOM 2274 O O . ASP A 1 301 ? 23.959 11.129 -2.556 1.00 98.00 301 ASP A O 1
ATOM 2278 N N . GLN A 1 302 ? 23.770 12.551 -0.838 1.00 98.00 302 GLN A N 1
ATOM 2279 C CA . GLN A 1 302 ? 24.714 11.816 -0.003 1.00 98.00 302 GLN A CA 1
ATOM 2280 C C . GLN A 1 302 ? 24.202 10.420 0.375 1.00 98.00 302 GLN A C 1
ATOM 2282 O O . GLN A 1 302 ? 24.997 9.474 0.406 1.00 98.00 302 GLN A O 1
ATOM 2287 N N . ARG A 1 303 ? 22.905 10.275 0.677 1.00 97.94 303 ARG A N 1
ATOM 2288 C CA . ARG A 1 303 ? 22.284 8.972 0.964 1.00 97.94 303 ARG A CA 1
ATOM 2289 C C . ARG A 1 303 ? 22.325 8.065 -0.262 1.00 97.94 303 ARG A C 1
ATOM 2291 O O . ARG A 1 303 ? 22.810 6.946 -0.124 1.00 97.94 303 ARG A O 1
ATOM 2298 N N . VAL A 1 304 ? 21.970 8.562 -1.451 1.00 97.69 304 VAL A N 1
ATOM 2299 C CA . VAL A 1 304 ? 22.094 7.817 -2.721 1.00 97.69 304 VAL A CA 1
ATOM 2300 C C . VAL A 1 304 ? 23.537 7.348 -2.936 1.00 97.69 304 VAL A C 1
ATOM 2302 O O . VAL A 1 304 ? 23.787 6.169 -3.186 1.00 97.69 304 VAL A O 1
ATOM 2305 N N . SER A 1 305 ? 24.515 8.248 -2.783 1.00 97.38 305 SER A N 1
ATOM 2306 C CA . SER A 1 305 ? 25.938 7.925 -2.959 1.00 97.38 305 SER A CA 1
ATOM 2307 C C . SER A 1 305 ? 26.437 6.851 -1.983 1.00 97.38 305 SER A C 1
ATOM 2309 O O . SER A 1 305 ? 27.178 5.942 -2.372 1.00 97.38 305 SER A O 1
ATOM 2311 N N . ARG A 1 306 ? 26.061 6.935 -0.699 1.00 96.75 306 ARG A N 1
ATOM 2312 C CA . ARG A 1 306 ? 26.419 5.917 0.304 1.00 96.75 306 ARG A CA 1
ATOM 2313 C C . ARG A 1 306 ? 25.694 4.599 0.049 1.00 96.75 306 ARG A C 1
ATOM 2315 O O . ARG A 1 306 ? 26.340 3.558 0.081 1.00 96.75 306 ARG A O 1
ATOM 2322 N N . GLY A 1 307 ? 24.401 4.654 -0.249 1.00 96.00 307 GLY A N 1
ATOM 2323 C CA . GLY A 1 307 ? 23.562 3.491 -0.513 1.00 96.00 307 GLY A CA 1
ATOM 2324 C C . GLY A 1 307 ? 24.056 2.673 -1.704 1.00 96.00 307 GLY A C 1
ATOM 2325 O O . GLY A 1 307 ? 24.268 1.474 -1.572 1.00 96.00 307 GLY A O 1
ATOM 2326 N N . ARG A 1 308 ? 24.381 3.320 -2.832 1.00 95.62 308 ARG A N 1
ATOM 2327 C CA . ARG A 1 308 ? 24.952 2.629 -4.003 1.00 95.62 308 ARG A CA 1
ATOM 2328 C C . ARG A 1 308 ? 26.265 1.919 -3.682 1.00 95.62 308 ARG A C 1
ATOM 2330 O O . ARG A 1 308 ? 26.469 0.793 -4.123 1.00 95.62 308 ARG A O 1
ATOM 2337 N N . ARG A 1 309 ? 27.148 2.550 -2.898 1.00 95.56 309 ARG A N 1
ATOM 2338 C CA . ARG A 1 309 ? 28.393 1.909 -2.443 1.00 95.56 309 ARG A CA 1
ATOM 2339 C C . ARG A 1 309 ? 28.105 0.718 -1.531 1.00 95.56 309 ARG A C 1
ATOM 2341 O O . ARG A 1 309 ? 28.687 -0.340 -1.740 1.00 95.56 309 ARG A O 1
ATOM 2348 N N . ALA A 1 310 ? 27.182 0.862 -0.585 1.00 93.94 310 ALA A N 1
ATOM 2349 C CA . ALA A 1 310 ? 26.788 -0.216 0.315 1.00 93.94 310 ALA A CA 1
ATOM 2350 C C . ALA A 1 310 ? 26.224 -1.434 -0.437 1.00 93.94 310 ALA A C 1
ATOM 2352 O O . ALA A 1 310 ? 26.628 -2.558 -0.152 1.00 93.94 310 ALA A O 1
ATOM 2353 N N . LEU A 1 311 ? 25.379 -1.225 -1.455 1.00 91.94 311 LEU A N 1
ATOM 2354 C CA . LEU A 1 311 ? 24.833 -2.319 -2.270 1.00 91.94 311 LEU A CA 1
ATOM 2355 C C . LEU A 1 311 ? 25.932 -3.154 -2.951 1.00 91.94 311 LEU A C 1
ATOM 2357 O O . LEU A 1 311 ? 25.793 -4.369 -3.059 1.00 91.94 311 LEU A O 1
ATOM 2361 N N . THR A 1 312 ? 27.057 -2.540 -3.340 1.00 91.62 312 THR A N 1
ATOM 2362 C CA . THR A 1 312 ? 28.208 -3.266 -3.918 1.00 91.62 312 THR A CA 1
ATOM 2363 C C . THR A 1 312 ? 29.055 -4.031 -2.895 1.00 91.62 312 THR A C 1
ATOM 2365 O O . THR A 1 312 ? 29.840 -4.891 -3.280 1.00 91.62 312 THR A O 1
ATOM 2368 N N . GLN A 1 313 ? 28.912 -3.729 -1.601 1.00 92.69 313 GLN A N 1
ATOM 2369 C CA . GLN A 1 313 ? 29.695 -4.319 -0.507 1.00 92.69 313 GLN A CA 1
ATOM 2370 C C . GLN A 1 313 ? 28.979 -5.488 0.193 1.00 92.69 313 GLN A C 1
ATOM 2372 O O . GLN A 1 313 ? 29.513 -6.046 1.149 1.00 92.69 313 GLN A O 1
ATOM 2377 N N . GLY A 1 314 ? 27.787 -5.863 -0.279 1.00 90.31 314 GLY A N 1
ATOM 2378 C CA . GLY A 1 314 ? 26.988 -6.963 0.262 1.00 90.31 314 GLY A CA 1
ATOM 2379 C C . GLY A 1 314 ? 26.074 -6.579 1.440 1.00 90.31 314 GLY A C 1
ATOM 2380 O O . GLY A 1 314 ? 26.195 -5.472 1.974 1.00 90.31 314 GLY A O 1
ATOM 2381 N N . PRO A 1 315 ? 25.151 -7.483 1.834 1.00 91.75 315 PRO A N 1
ATOM 2382 C CA . PRO A 1 315 ? 24.056 -7.196 2.770 1.00 91.75 315 PRO A CA 1
ATOM 2383 C C . PRO A 1 315 ? 24.475 -6.664 4.142 1.00 91.75 315 PRO A C 1
ATOM 2385 O O . PRO A 1 315 ? 23.814 -5.779 4.680 1.00 91.75 315 PRO A O 1
ATOM 2388 N N . ASP A 1 316 ? 25.611 -7.118 4.675 1.00 93.31 316 ASP A N 1
ATOM 2389 C CA . ASP A 1 316 ? 26.110 -6.700 5.996 1.00 93.31 316 ASP A CA 1
ATOM 2390 C C . ASP A 1 316 ? 26.428 -5.198 6.081 1.00 93.31 316 ASP A C 1
ATOM 2392 O O . ASP A 1 316 ? 26.470 -4.619 7.167 1.00 93.31 316 ASP A O 1
ATOM 2396 N N . ASN A 1 317 ? 26.652 -4.553 4.932 1.00 94.50 317 ASN A N 1
ATOM 2397 C CA . ASN A 1 317 ? 26.972 -3.131 4.836 1.00 94.50 317 ASN A CA 1
ATOM 2398 C C . ASN A 1 317 ? 25.762 -2.273 4.447 1.00 94.50 317 ASN A C 1
ATOM 2400 O O . ASN A 1 317 ? 25.889 -1.049 4.325 1.00 94.50 317 ASN A O 1
ATOM 2404 N N . TRP A 1 318 ? 24.598 -2.884 4.213 1.00 95.62 318 TRP A N 1
ATOM 2405 C CA . TRP A 1 318 ? 23.406 -2.157 3.800 1.00 95.62 318 TRP A CA 1
ATOM 2406 C C . TRP A 1 318 ? 22.918 -1.214 4.908 1.00 95.62 318 TRP A C 1
ATOM 2408 O O . TRP A 1 318 ? 23.020 -1.528 6.096 1.00 95.62 318 TRP A O 1
ATOM 2418 N N . PRO A 1 319 ? 22.347 -0.048 4.552 1.00 95.19 319 PRO A N 1
ATOM 2419 C CA . PRO A 1 319 ? 21.674 0.830 5.503 1.00 95.19 319 PRO A CA 1
ATOM 2420 C C . PRO A 1 319 ? 20.307 0.247 5.909 1.00 95.19 319 PRO A C 1
ATOM 2422 O O . PRO A 1 319 ? 19.256 0.842 5.662 1.00 95.19 319 PRO A O 1
ATOM 2425 N N . SER A 1 320 ? 20.327 -0.932 6.527 1.00 94.69 320 SER A N 1
ATOM 2426 C CA . SER A 1 320 ? 19.145 -1.678 6.941 1.00 94.69 320 SER A CA 1
ATOM 2427 C C . SER A 1 320 ? 18.404 -1.008 8.099 1.00 94.69 320 SER A C 1
ATOM 2429 O O . SER A 1 320 ? 18.917 -0.126 8.823 1.00 94.69 320 SER A O 1
ATOM 2431 N N . ARG A 1 321 ? 17.144 -1.418 8.253 1.00 94.19 321 ARG A N 1
ATOM 2432 C CA . ARG A 1 321 ? 16.319 -1.049 9.400 1.00 94.19 321 ARG A CA 1
ATOM 2433 C C . ARG A 1 321 ? 16.950 -1.559 10.698 1.00 94.19 321 ARG A C 1
ATOM 2435 O O . ARG A 1 321 ? 17.427 -2.682 10.799 1.00 94.19 321 ARG A O 1
ATOM 2442 N N . ARG A 1 322 ? 16.966 -0.699 11.712 1.00 92.19 322 ARG A N 1
ATOM 2443 C CA . ARG A 1 322 ? 17.380 -0.994 13.094 1.00 92.19 322 ARG A CA 1
ATOM 2444 C C . ARG A 1 322 ? 16.218 -1.483 13.954 1.00 92.19 322 ARG A C 1
ATOM 2446 O O . ARG A 1 322 ? 16.447 -1.971 15.060 1.00 92.19 322 ARG A O 1
ATOM 2453 N N . ARG A 1 323 ? 14.984 -1.271 13.501 1.00 92.25 323 ARG A N 1
ATOM 2454 C CA . ARG A 1 323 ? 13.742 -1.693 14.156 1.00 92.25 323 ARG A CA 1
ATOM 2455 C C . ARG A 1 323 ? 12.825 -2.327 13.115 1.00 92.25 323 ARG A C 1
ATOM 2457 O O . ARG A 1 323 ? 12.888 -1.908 11.964 1.00 92.25 323 ARG A O 1
ATOM 2464 N N . PRO A 1 324 ? 11.972 -3.280 13.509 1.00 93.19 324 PRO A N 1
ATOM 2465 C CA . PRO A 1 324 ? 11.027 -3.865 12.572 1.00 93.19 324 PRO A CA 1
ATOM 2466 C C . PRO A 1 324 ? 10.072 -2.795 12.033 1.00 93.19 324 PRO A C 1
ATOM 2468 O O . PRO A 1 324 ? 9.628 -1.915 12.779 1.00 93.19 324 PRO A O 1
ATOM 2471 N N . ALA A 1 325 ? 9.776 -2.882 10.743 1.00 95.50 325 ALA A N 1
ATOM 2472 C CA . ALA A 1 325 ? 8.638 -2.224 10.118 1.00 95.50 325 ALA A CA 1
ATOM 2473 C C . ALA A 1 325 ? 7.395 -3.127 10.177 1.00 95.50 325 ALA A C 1
ATOM 2475 O O . ALA A 1 325 ? 7.503 -4.310 10.510 1.00 95.50 325 ALA A O 1
ATOM 2476 N N . LEU A 1 326 ? 6.214 -2.599 9.838 1.00 94.31 326 LEU A N 1
ATOM 2477 C CA . LEU A 1 326 ? 4.993 -3.416 9.768 1.00 94.31 326 LEU A CA 1
ATOM 2478 C C . LEU A 1 326 ? 5.153 -4.573 8.779 1.00 94.31 326 LEU A C 1
ATOM 2480 O O . LEU A 1 326 ? 4.797 -5.701 9.104 1.00 94.31 326 LEU A O 1
ATOM 2484 N N . PHE A 1 327 ? 5.779 -4.326 7.630 1.00 95.44 327 PHE A N 1
ATOM 2485 C CA . PHE A 1 327 ? 6.099 -5.354 6.645 1.00 95.44 327 PHE A CA 1
ATOM 2486 C C . PHE A 1 327 ? 6.904 -6.514 7.247 1.00 95.44 327 PHE A C 1
ATOM 2488 O O . PHE A 1 327 ? 6.561 -7.672 7.025 1.00 95.44 327 PHE A O 1
ATOM 2495 N N . ASP A 1 328 ? 7.925 -6.223 8.063 1.00 94.00 328 ASP A N 1
ATOM 2496 C CA . ASP A 1 328 ? 8.753 -7.255 8.706 1.00 94.00 328 ASP A CA 1
ATOM 2497 C C . ASP A 1 328 ? 7.942 -8.123 9.671 1.00 94.00 328 ASP A C 1
ATOM 2499 O O . ASP A 1 328 ? 8.205 -9.317 9.814 1.00 94.00 328 ASP A O 1
ATOM 2503 N N . LEU A 1 329 ? 6.965 -7.511 10.343 1.00 92.94 329 LEU A N 1
ATOM 2504 C CA . LEU A 1 329 ? 6.101 -8.192 11.295 1.00 92.94 329 LEU A CA 1
ATOM 2505 C C . LEU A 1 329 ? 5.000 -8.990 10.605 1.00 92.94 329 LEU A C 1
ATOM 2507 O O . LEU A 1 329 ? 4.644 -10.047 11.114 1.00 92.94 329 LEU A O 1
ATOM 2511 N N . LEU A 1 330 ? 4.470 -8.510 9.481 1.00 91.44 330 LEU A N 1
ATOM 2512 C CA . LEU A 1 330 ? 3.341 -9.122 8.780 1.00 91.44 330 LEU A CA 1
ATOM 2513 C C . LEU A 1 330 ? 3.769 -10.201 7.787 1.00 91.44 330 LEU A C 1
ATOM 2515 O O . LEU A 1 330 ? 3.026 -11.163 7.595 1.00 91.44 330 LEU A O 1
ATOM 2519 N N . ARG A 1 331 ? 4.965 -10.101 7.192 1.00 89.75 331 ARG A N 1
ATOM 2520 C CA . ARG A 1 331 ? 5.457 -11.160 6.306 1.00 89.75 331 ARG A CA 1
ATOM 2521 C C . ARG A 1 331 ? 5.545 -12.475 7.074 1.00 89.75 331 ARG A C 1
ATOM 2523 O O . ARG A 1 331 ? 6.094 -12.548 8.179 1.00 89.75 331 ARG A O 1
ATOM 2530 N N . HIS A 1 332 ? 4.984 -13.540 6.515 1.00 68.12 332 HIS A N 1
ATOM 2531 C CA . HIS A 1 332 ? 5.207 -14.872 7.056 1.00 68.12 332 HIS A CA 1
ATOM 2532 C C . HIS A 1 332 ? 6.671 -15.230 6.806 1.00 68.12 332 HIS A C 1
ATOM 2534 O O . HIS A 1 332 ? 7.054 -15.518 5.673 1.00 68.12 332 HIS A O 1
ATOM 2540 N N . GLN A 1 333 ? 7.500 -15.240 7.854 1.00 56.56 333 GLN A N 1
ATOM 2541 C CA . GLN A 1 333 ? 8.694 -16.069 7.792 1.00 56.56 333 GLN A CA 1
ATOM 2542 C C . GLN A 1 333 ? 8.173 -17.497 7.653 1.00 56.56 333 GLN A C 1
ATOM 2544 O O . GLN A 1 333 ? 7.530 -18.012 8.566 1.00 56.56 333 GLN A O 1
ATOM 2549 N N . ARG A 1 334 ? 8.362 -18.104 6.475 1.00 46.78 334 ARG A N 1
ATOM 2550 C CA . ARG A 1 334 ? 8.401 -19.562 6.404 1.00 46.78 334 ARG A CA 1
ATOM 2551 C C . ARG A 1 334 ? 9.433 -19.946 7.452 1.00 46.78 334 ARG A C 1
ATOM 2553 O O . ARG A 1 334 ? 10.582 -19.536 7.300 1.00 46.78 334 ARG A O 1
ATOM 2560 N N . ASP A 1 335 ? 8.997 -20.606 8.522 1.00 38.44 335 ASP A N 1
ATOM 2561 C CA . ASP A 1 335 ? 9.904 -21.221 9.481 1.00 38.44 335 ASP A CA 1
ATOM 2562 C C . ASP A 1 335 ? 10.992 -21.911 8.656 1.00 38.44 335 ASP A C 1
ATOM 2564 O O . ASP A 1 335 ? 10.680 -22.737 7.789 1.00 38.44 335 ASP A O 1
ATOM 2568 N N . GLU A 1 336 ? 12.245 -21.478 8.815 1.00 32.72 336 GLU A N 1
ATOM 2569 C CA . GLU A 1 336 ? 13.362 -22.160 8.176 1.00 32.72 336 GLU A CA 1
ATOM 2570 C C . GLU A 1 336 ? 13.229 -23.645 8.536 1.00 32.72 336 GLU A C 1
ATOM 2572 O O . GLU A 1 336 ? 13.083 -23.964 9.723 1.00 32.72 336 GLU A O 1
ATOM 2577 N N . PRO A 1 337 ? 13.222 -24.575 7.564 1.00 35.72 337 PRO A N 1
ATOM 2578 C CA . PRO A 1 337 ? 13.398 -25.967 7.919 1.00 35.72 337 PRO A CA 1
ATOM 2579 C C . PRO A 1 337 ? 14.777 -26.074 8.580 1.00 35.72 337 PRO A C 1
ATOM 2581 O O . PRO A 1 337 ? 15.793 -25.805 7.937 1.00 35.72 337 PRO A O 1
ATOM 2584 N N . ALA A 1 338 ? 14.770 -26.385 9.878 1.00 35.62 338 ALA A N 1
ATOM 2585 C CA . ALA A 1 338 ? 15.959 -26.681 10.670 1.00 35.62 338 ALA A CA 1
ATOM 2586 C C . ALA A 1 338 ? 16.766 -27.852 10.087 1.00 35.62 338 ALA A C 1
ATOM 2588 O O . ALA A 1 338 ? 16.144 -28.775 9.505 1.00 35.62 338 ALA A O 1
#

Sequence (338 aa):
MDPSITSTVVRALPTQDGVDLGPGVDLAELKDELEQVAIEALDARMRGVSLDAAVHDERFPQLVEFHEGLRDALLVEIPRELQPWVAAIGGEAIEGRLPQAAKPKSARKTAELRAASEAVAGRLSNLHTDLFARAFGADPASAGDGPEQLQAALSELLLFEAVRLHLLVAAWSSTDFESLGGDERAVDEIAWIEVEAMLLEPALVDEDIRALPVMVAAGSVALARDAADRAEALRMVAEDKRETLRMRARLRAALRELRLPESVLLENALAGLLGEDRVELMDLQAGRPVALDGLSRQAMDQRVSRGRRALTQGPDNWPSRRRPALFDLLRHQRDEPA

Organism: NCBI:txid215803

Secondary structure (DSSP, 8-state):
-PPPHHHHHHHHS--SSS---SS----HHHHHHHHHHHHHHHHHHHTT--HHHHTT-TT-HHHHHHHHHHHHHTTSBPPTTTHHHHHHHHHHHHHTTS-GGGS-SSHHHHHHHHHHHHHHHHHHHHHHHHHHHHHTT--TTTS-SSHHHHHHHHHHHHHHHHHHHHHHHHHHTSSHHHHTT--HHHHHHHHHHHHHHHHT-GGGGSTT--HHHHHHHHHHHHHHHHHHHHHHHHHTS-HHHHHHHHHHHHHHHHHTTB-HHHHHHHHHHTHHHHT-PPPPHHHHHHH-HHHHTT--HHHHHHHHHHHHHHHHT-GGGS-B-SS-BHHHHHS-------

Foldseek 3Di:
DDDFLLVLVVVLDLFPPDDCLDDGDPCPVVSVLLLLLLVQLLVCVLVVHFLLRSLVDPVNLSSVLVLVLLVLLQLAFDDLSCQLLCCLQVDPLLVVVFDPVSDDPDPVVVVVSNVSSVVSNVSVLVSQLVLLVLLAPPDVVPDPPDSSSSSNSSSLSVLLSLLLVLLCLVPLLDLQCQLLVHDSSNSSVLSRVLSVVLSHDPVCNDPVHRSSVVSNVSSVVSSVVVSVVSVVVCVPPDVVVSVLSSVLSVLLSLLSQARSLLSLLQCLVCQVSNVHHHDDPVVSCVSCVVRCPPHDPVNSVVSNVLQVVQVVVDDVSHNGDPHDRNSNSSRDPPPPPD

pLDDT: mean 89.65, std 12.35, range [32.72, 98.69]